Protein AF-0000000084406701 (afdb_homodimer)

Solvent-accessible surface area (backbone atoms only — not comparable to full-atom values): 16736 Å² total; per-residue (Å²): 112,51,53,59,54,36,54,52,50,39,34,56,74,69,68,47,82,60,43,69,45,85,100,42,64,31,38,33,36,74,44,83,51,98,75,48,42,32,40,38,37,37,42,44,38,59,93,74,23,31,40,34,40,38,39,24,63,59,96,65,81,46,54,80,92,46,44,64,53,49,33,48,31,42,34,53,53,36,55,73,46,76,81,49,38,64,31,38,38,86,86,76,34,50,54,33,34,37,28,60,49,65,49,55,45,90,74,59,40,43,80,61,48,45,58,52,52,50,50,46,55,52,50,52,46,67,46,42,63,36,51,50,32,37,74,72,63,77,33,52,36,68,56,27,52,52,53,54,53,54,55,52,74,72,99,112,51,53,58,54,35,54,52,49,38,34,56,75,68,69,47,83,60,43,70,45,84,99,42,63,32,37,34,36,75,45,83,51,99,73,48,42,31,41,37,38,37,42,45,38,60,94,76,24,31,41,34,38,39,38,24,63,57,95,65,80,47,53,78,90,45,45,65,54,50,33,48,32,42,35,52,53,36,55,73,45,76,83,49,42,62,31,38,37,86,85,75,35,52,53,33,33,36,26,61,52,67,49,54,46,90,74,59,41,45,80,61,49,46,58,52,53,52,50,45,56,53,50,52,48,66,45,41,64,38,50,51,32,37,73,72,63,77,32,51,38,68,57,27,52,52,55,53,53,53,55,54,73,73,99

Radius of gyration: 19.22 Å; Cα contacts (8 Å, |Δi|>4): 569; chains: 2; bounding box: 48×51×51 Å

Secondary structure (DSSP, 8-state):
--HHHHHHHHHHHHT---EEPTTSSEEEEEEEETTEEEEEEEEEEGGGTEEEEEEEETT----GGGHHHHHHHHHHHHHT-SS-EEEE-TTT--EEEEEEEE--TTT--HHHHHHHHHHHHHHHHHHHHHHHHHHTTSS-HHHHHHHHHHHHHH-/--HHHHHHHHHHHHT---EEPTTSSEEEEEEEETTEEEEEEEEEEGGGTEEEEEEEETT----GGGHHHHHHHHHHHHHT-SS-EEEE-TTT--EEEEEEEE--TTT--HHHHHHHHHHHHHHHHHHHHHHHHHHTTSS-HHHHHHHHHHHHHH-

pLDDT: mean 95.29, std 9.77, range [32.06, 98.81]

Foldseek 3Di:
DFQLVQVVVLCVVVVFDWDQDPPASKIWGWDDDPQAIWIWIWHDDRVQQKIKIKIFGPPDFADLVLLVQLVLLQVVLQVPDDFWGWDADSVGGTIITMGMDHDHPVPDHSVVCVCNVVVRVVSCSLLVVLSVCSRVVNDGSVRSVVVSVVVVVVD/DFQLVQVVVLCVVVVFDWDQDPPASKIWGWDDDPQAIWIWIWHDDRVQQKIKIKIFGPPDFADLVLLVQLVLLQVVLQVPDDFWGWDADSVGGTIITMGMDHDHPVPDHSVVCVCNHVVRVVSCSLLVVLSVCSRVVNDGSVRSSVVSVVVVVVD

Sequence (310 aa):
MNHLEVAEKLFVELEWEAKTLPDYPVLTCALQVPNGVLDIFCHVHGERERILFYLRPQNLEIAMGKRLAVAEFLTRANYGLALGNFELDMEDGEVNFKTILQAPATVLSTALLRPYLLVGVETINHYLPGLNRVLSGQETPAAAIKALEIVTAVHMNHLEVAEKLFVELEWEAKTLPDYPVLTCALQVPNGVLDIFCHVHGERERILFYLRPQNLEIAMGKRLAVAEFLTRANYGLALGNFELDMEDGEVNFKTILQAPATVLSTALLRPYLLVGVETINHYLPGLNRVLSGQETPAAAIKALEIVTAVH

Organism: Acidithiobacillus ferrooxidans (NCBI:txid920)

Nearest PDB structures (foldseek):
  8yqu-assembly1_C  TM=2.999E-01  e=1.183E-01  African swine fever virus
  8q3k-assembly1_C  TM=3.041E-01  e=1.068E+00  African swine fever virus BA71V
  6sgb-assembly1_FQ  TM=2.796E-01  e=7.475E-01  Trypanosoma brucei brucei
  6sgb-assembly1_FU  TM=2.520E-01  e=4.645E-01  Trypanosoma brucei brucei
  4ynz-assembly1_A  TM=2.684E-01  e=1.068E+00  Mus musculus

Structure (mmCIF, N/CA/C/O backbone):
data_AF-0000000084406701-model_v1
#
loop_
_entity.id
_entity.type
_entity.pdbx_description
1 polymer 'YbjN domain-containing protein'
#
loop_
_atom_site.group_PDB
_atom_site.id
_atom_site.type_symbol
_atom_site.label_atom_id
_atom_site.label_alt_id
_atom_site.label_comp_id
_atom_site.label_asym_id
_atom_site.label_entity_id
_atom_site.label_seq_id
_atom_site.pdbx_PDB_ins_code
_atom_site.Cartn_x
_atom_site.Cartn_y
_atom_site.Cartn_z
_atom_site.occupancy
_atom_site.B_iso_or_equiv
_atom_site.auth_seq_id
_atom_site.auth_comp_id
_atom_site.auth_asym_id
_atom_site.auth_atom_id
_atom_site.pdbx_PDB_model_num
ATOM 1 N N . MET A 1 1 ? -22.875 -13.531 4.59 1 92.81 1 MET A N 1
ATOM 2 C CA . MET A 1 1 ? -21.594 -14.203 4.477 1 92.81 1 MET A CA 1
ATOM 3 C C . MET A 1 1 ? -20.531 -13.492 5.316 1 92.81 1 MET A C 1
ATOM 5 O O . MET A 1 1 ? -20.547 -12.273 5.445 1 92.81 1 MET A O 1
ATOM 9 N N . ASN A 1 2 ? -19.688 -14.32 5.934 1 96.75 2 ASN A N 1
ATOM 10 C CA . ASN A 1 2 ? -18.547 -13.711 6.625 1 96.75 2 ASN A CA 1
ATOM 11 C C . ASN A 1 2 ? -17.375 -13.484 5.684 1 96.75 2 ASN A C 1
ATOM 13 O O . ASN A 1 2 ? -17.469 -13.758 4.488 1 96.75 2 ASN A O 1
ATOM 17 N N . HIS A 1 3 ? -16.375 -12.93 6.184 1 98.12 3 HIS A N 1
ATOM 18 C CA . HIS A 1 3 ? -15.234 -12.547 5.355 1 98.12 3 HIS A CA 1
ATOM 19 C C . HIS A 1 3 ? -14.633 -13.75 4.641 1 98.12 3 HIS A C 1
ATOM 21 O O . HIS A 1 3 ? -14.328 -13.688 3.447 1 98.12 3 HIS A O 1
ATOM 27 N N . LEU A 1 4 ? -14.461 -14.836 5.371 1 97.19 4 LEU A N 1
ATOM 28 C CA . LEU A 1 4 ? -13.859 -16.031 4.797 1 97.19 4 LEU A CA 1
ATOM 29 C C . LEU A 1 4 ? -14.727 -16.594 3.672 1 97.19 4 LEU A C 1
ATOM 31 O O . LEU A 1 4 ? -14.219 -16.969 2.617 1 97.19 4 LEU A O 1
ATOM 35 N N . GLU A 1 5 ? -15.953 -16.625 3.898 1 96.94 5 GLU A N 1
ATOM 36 C CA . GLU A 1 5 ? -16.891 -17.125 2.904 1 96.94 5 GLU A CA 1
ATOM 37 C C . GLU A 1 5 ? -16.844 -16.297 1.624 1 96.94 5 GLU A C 1
ATOM 39 O O . GLU A 1 5 ? -16.922 -16.844 0.521 1 96.94 5 GLU A O 1
ATOM 44 N N . VAL A 1 6 ? -16.766 -14.984 1.778 1 98.31 6 VAL A N 1
ATOM 45 C CA . VAL A 1 6 ? -16.688 -14.109 0.613 1 98.31 6 VAL A CA 1
ATOM 46 C C . VAL A 1 6 ? -15.398 -14.383 -0.16 1 98.31 6 VAL A C 1
ATOM 48 O O . VAL A 1 6 ? -15.414 -14.453 -1.391 1 98.31 6 VAL A O 1
ATOM 51 N N . ALA A 1 7 ? -14.289 -14.508 0.525 1 98.38 7 ALA A N 1
ATOM 52 C CA . ALA A 1 7 ? -13.016 -14.812 -0.113 1 98.38 7 ALA A CA 1
ATOM 53 C C . ALA A 1 7 ? -13.078 -16.141 -0.866 1 98.38 7 ALA A C 1
ATOM 55 O O . ALA A 1 7 ? -12.648 -16.234 -2.018 1 98.38 7 ALA A O 1
ATOM 56 N N . GLU A 1 8 ? -13.625 -17.156 -0.212 1 97.56 8 GLU A N 1
ATOM 57 C CA . GLU A 1 8 ? -13.766 -18.453 -0.846 1 97.56 8 GLU A CA 1
ATOM 58 C C . GLU A 1 8 ? -14.602 -18.375 -2.115 1 97.56 8 GLU A C 1
ATOM 60 O O . GLU A 1 8 ? -14.242 -18.938 -3.146 1 97.56 8 GLU A O 1
ATOM 65 N N . LYS A 1 9 ? -15.711 -17.719 -1.957 1 98.31 9 LYS A N 1
ATOM 66 C CA . LYS A 1 9 ? -16.609 -17.547 -3.096 1 98.31 9 LYS A CA 1
ATOM 67 C C . LYS A 1 9 ? -15.906 -16.859 -4.258 1 98.31 9 LYS A C 1
ATOM 69 O O . LYS A 1 9 ? -16.125 -17.203 -5.418 1 98.31 9 LYS A O 1
ATOM 74 N N . LEU A 1 10 ? -15.062 -15.844 -3.973 1 98.69 10 LEU A N 1
ATOM 75 C CA . LEU A 1 10 ? -14.32 -15.141 -5.016 1 98.69 10 LEU A CA 1
ATOM 76 C C . LEU A 1 10 ? -13.438 -16.109 -5.797 1 98.69 10 LEU A C 1
ATOM 78 O O . LEU A 1 10 ? -13.43 -16.094 -7.031 1 98.69 10 LEU A O 1
ATOM 82 N N . PHE A 1 11 ? -12.734 -16.969 -5.117 1 98.69 11 PHE A N 1
ATOM 83 C CA . PHE A 1 11 ? -11.836 -17.906 -5.789 1 98.69 11 PHE A CA 1
ATOM 84 C C . PHE A 1 11 ? -12.633 -18.906 -6.633 1 98.69 11 PHE A C 1
ATOM 86 O O . PHE A 1 11 ? -12.195 -19.281 -7.719 1 98.69 11 PHE A O 1
ATOM 93 N N . VAL A 1 12 ? -13.75 -19.297 -6.129 1 98.19 12 VAL A N 1
ATOM 94 C CA . VAL A 1 12 ? -14.617 -20.188 -6.887 1 98.19 12 VAL A CA 1
ATOM 95 C C . VAL A 1 12 ? -15.086 -19.5 -8.156 1 98.19 12 VAL A C 1
ATOM 97 O O . VAL A 1 12 ? -15.039 -20.078 -9.25 1 98.19 12 VAL A O 1
ATOM 100 N N . GLU A 1 13 ? -15.539 -18.234 -8.008 1 98.5 13 GLU A N 1
ATOM 101 C CA . GLU A 1 13 ? -16.016 -17.469 -9.156 1 98.5 13 GLU A CA 1
ATOM 102 C C . GLU A 1 13 ? -14.914 -17.297 -10.203 1 98.5 13 GLU A C 1
ATOM 104 O O . GLU A 1 13 ? -15.188 -17.266 -11.398 1 98.5 13 GLU A O 1
ATOM 109 N N . LEU A 1 14 ? -13.68 -17.141 -9.766 1 98.38 14 LEU A N 1
ATOM 110 C CA . LEU A 1 14 ? -12.539 -16.938 -10.656 1 98.38 14 LEU A CA 1
ATOM 111 C C . LEU A 1 14 ? -12.062 -18.281 -11.227 1 98.38 14 LEU A C 1
ATOM 113 O O . LEU A 1 14 ? -11.219 -18.312 -12.125 1 98.38 14 LEU A O 1
ATOM 117 N N . GLU A 1 15 ? -12.602 -19.344 -10.695 1 98.19 15 GLU A N 1
ATOM 118 C CA . GLU A 1 15 ? -12.219 -20.703 -11.07 1 98.19 15 GLU A CA 1
ATOM 119 C C . GLU A 1 15 ? -10.734 -20.938 -10.789 1 98.19 15 GLU A C 1
ATOM 121 O O . GLU A 1 15 ? -10.039 -21.562 -11.602 1 98.19 15 GLU A O 1
ATOM 126 N N . TRP A 1 16 ? -10.234 -20.297 -9.812 1 98.25 16 TRP A N 1
ATOM 127 C CA . TRP A 1 16 ? -8.891 -20.547 -9.297 1 98.25 16 TRP A CA 1
ATOM 128 C C . TRP A 1 16 ? -8.922 -21.609 -8.203 1 98.25 16 TRP A C 1
ATOM 130 O O . TRP A 1 16 ? -9.672 -21.5 -7.23 1 98.25 16 TRP A O 1
ATOM 140 N N . GLU A 1 17 ? -8.242 -22.719 -8.289 1 96.25 17 GLU A N 1
ATOM 141 C CA . GLU A 1 17 ? -8.25 -23.828 -7.355 1 96.25 17 GLU A CA 1
ATOM 142 C C . GLU A 1 17 ? -7.516 -23.484 -6.066 1 96.25 17 GLU A C 1
ATOM 144 O O . GLU A 1 17 ? -6.375 -23.922 -5.863 1 96.25 17 GLU A O 1
ATOM 149 N N . ALA A 1 18 ? -8.227 -22.828 -5.215 1 96.88 18 ALA A N 1
ATOM 150 C CA . ALA A 1 18 ? -7.625 -22.422 -3.951 1 96.88 18 ALA A CA 1
ATOM 151 C C . ALA A 1 18 ? -7.832 -2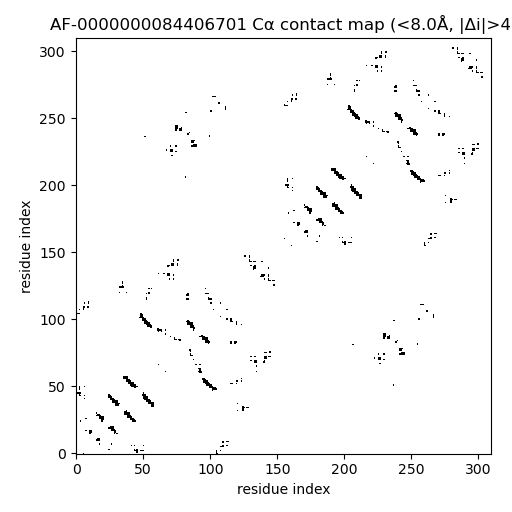3.484 -2.873 1 96.88 18 ALA A C 1
ATOM 153 O O . ALA A 1 18 ? -8.875 -24.141 -2.838 1 96.88 18 ALA A O 1
ATOM 154 N N . LYS A 1 19 ? -6.863 -23.625 -2.047 1 95.62 19 LYS A N 1
ATOM 155 C CA . LYS A 1 19 ? -6.938 -24.484 -0.866 1 95.62 19 LYS A CA 1
ATOM 156 C C . LYS A 1 19 ? -6.926 -23.656 0.415 1 95.62 19 LYS A C 1
ATOM 158 O O . LYS A 1 19 ? -6.215 -22.656 0.504 1 95.62 19 LYS A O 1
ATOM 163 N N . THR A 1 20 ? -7.742 -24.031 1.291 1 91.62 20 THR A N 1
ATOM 164 C CA . THR A 1 20 ? -7.703 -23.422 2.611 1 91.62 20 THR A CA 1
ATOM 165 C C . THR A 1 20 ? -6.695 -24.125 3.512 1 91.62 20 THR A C 1
ATOM 167 O O . THR A 1 20 ? -6.695 -25.359 3.602 1 91.62 20 THR A O 1
ATOM 170 N N . LEU A 1 21 ? -5.789 -23.344 4.055 1 90.06 21 LEU A N 1
ATOM 171 C CA . LEU A 1 21 ? -4.824 -23.938 4.969 1 90.06 21 LEU A CA 1
ATOM 172 C C . LEU A 1 21 ? -5.504 -24.391 6.258 1 90.06 21 LEU A C 1
ATOM 174 O O . LEU A 1 21 ? -6.387 -23.688 6.773 1 90.06 21 LEU A O 1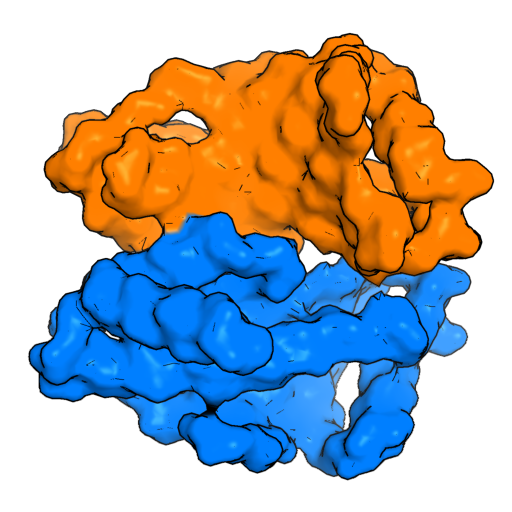
ATOM 178 N N . PRO A 1 22 ? -5.039 -25.578 6.727 1 87 22 PRO A N 1
ATOM 179 C CA . PRO A 1 22 ? -5.656 -26.094 7.953 1 87 22 PRO A CA 1
ATOM 180 C C . PRO A 1 22 ? -5.445 -25.156 9.148 1 87 22 PRO A C 1
ATOM 182 O O . PRO A 1 22 ? -4.355 -24.609 9.328 1 87 22 PRO A O 1
ATOM 185 N N . ASP A 1 23 ? -6.41 -24.844 9.953 1 88.25 23 ASP A N 1
ATOM 186 C CA . ASP A 1 23 ? -6.402 -24.156 11.242 1 88.25 23 ASP A CA 1
ATOM 187 C C . ASP A 1 23 ? -6.117 -22.672 11.07 1 88.25 23 ASP A C 1
ATOM 189 O O . ASP A 1 23 ? -5.922 -21.953 12.047 1 88.25 23 ASP A O 1
ATOM 193 N N . TYR A 1 24 ? -5.93 -22.312 9.805 1 86.94 24 TYR A N 1
ATOM 194 C CA . TYR A 1 24 ? -5.695 -20.891 9.57 1 86.94 24 TYR A CA 1
ATOM 195 C C . TYR A 1 24 ? -6.668 -20.328 8.531 1 86.94 24 TYR A C 1
ATOM 197 O O . TYR A 1 24 ? -6.988 -21.016 7.551 1 86.94 24 TYR A O 1
ATOM 205 N N . PRO A 1 25 ? -7.219 -19.156 8.781 1 92.44 25 PRO A N 1
ATOM 206 C CA . PRO A 1 25 ? -8.102 -18.531 7.785 1 92.44 25 PRO A CA 1
ATOM 207 C C . PRO A 1 25 ? -7.332 -17.938 6.605 1 92.44 25 PRO A C 1
ATOM 209 O O . PRO A 1 25 ? -7.375 -16.719 6.391 1 92.44 25 PRO A O 1
ATOM 212 N N . VAL A 1 26 ? -6.629 -18.812 5.902 1 97.12 26 VAL A N 1
ATOM 213 C CA . VAL A 1 26 ? -5.801 -18.453 4.754 1 97.12 26 VAL A CA 1
ATOM 214 C C . VAL A 1 26 ? -6.145 -19.359 3.57 1 97.12 26 VAL A C 1
ATOM 216 O O . VAL A 1 26 ? -6.203 -20.578 3.711 1 97.12 26 VAL A O 1
ATOM 219 N N . L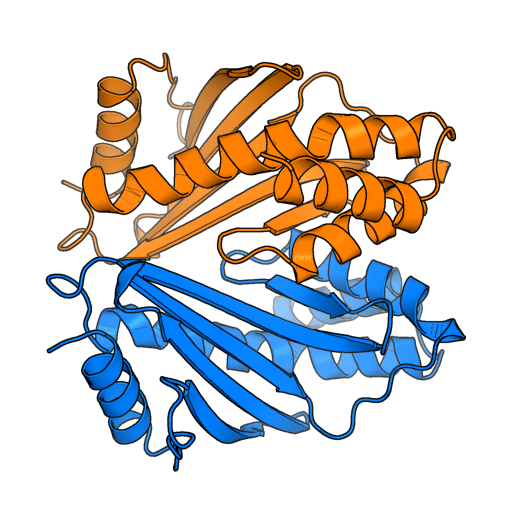EU A 1 27 ? -6.488 -18.766 2.463 1 98.19 27 LEU A N 1
ATOM 220 C CA . LEU A 1 27 ? -6.629 -19.453 1.188 1 98.19 27 LEU A CA 1
ATOM 221 C C . LEU A 1 27 ? -5.375 -19.297 0.336 1 98.19 27 LEU A C 1
ATOM 223 O O . LEU A 1 27 ? -4.754 -18.234 0.339 1 98.19 27 LEU A O 1
ATOM 227 N N . THR A 1 28 ? -4.977 -20.297 -0.365 1 98 28 THR A N 1
ATOM 228 C CA . THR A 1 28 ? -3.793 -20.188 -1.209 1 98 28 THR A CA 1
ATOM 229 C C . THR A 1 28 ? -4.008 -20.891 -2.543 1 98 28 THR A C 1
ATOM 231 O O . THR A 1 28 ? -4.758 -21.875 -2.619 1 98 28 THR A O 1
ATOM 234 N N . CYS A 1 29 ? -3.438 -20.406 -3.557 1 98.12 29 CYS A N 1
ATOM 235 C CA . CYS A 1 29 ? -3.367 -21.062 -4.859 1 98.12 29 CYS A CA 1
ATOM 236 C C . CYS A 1 29 ? -2.182 -20.547 -5.664 1 98.12 29 CYS A C 1
ATOM 238 O O . CYS A 1 29 ? -1.524 -19.578 -5.266 1 98.12 29 CYS A O 1
ATOM 240 N N . ALA A 1 30 ? -1.87 -21.266 -6.688 1 98.44 30 ALA A N 1
ATOM 241 C CA . ALA A 1 30 ? -0.889 -20.828 -7.672 1 98.44 30 ALA A CA 1
ATOM 242 C C . ALA A 1 30 ? -1.572 -20.359 -8.961 1 98.44 30 ALA A C 1
ATOM 244 O O . ALA A 1 30 ? -2.592 -20.938 -9.359 1 98.44 30 ALA A O 1
ATOM 245 N N . LEU A 1 31 ? -1.057 -19.344 -9.57 1 98.69 31 LEU A N 1
ATOM 246 C CA . LEU A 1 31 ? -1.643 -18.781 -10.781 1 98.69 31 LEU A CA 1
ATOM 247 C C . LEU A 1 31 ? -0.571 -18.531 -11.836 1 98.69 31 LEU A C 1
ATOM 249 O O . LEU A 1 31 ? 0.414 -17.844 -11.578 1 98.69 31 LEU A O 1
ATOM 253 N N . GLN A 1 32 ? -0.727 -19.125 -12.969 1 98.62 32 GLN A N 1
ATOM 254 C CA . GLN A 1 32 ? 0.123 -18.812 -14.117 1 98.62 32 GLN A CA 1
ATOM 255 C C . GLN A 1 32 ? -0.225 -17.453 -14.711 1 98.62 32 GLN A C 1
ATOM 257 O O . GLN A 1 32 ? -1.395 -17.172 -14.977 1 98.62 32 GLN A O 1
ATOM 262 N N . VAL A 1 33 ? 0.748 -16.625 -14.844 1 98.31 33 VAL A N 1
ATOM 263 C CA . VAL A 1 33 ? 0.607 -15.352 -15.531 1 98.31 33 VAL A CA 1
ATOM 264 C C . VAL A 1 33 ? 1.628 -15.258 -16.672 1 98.31 33 VAL A C 1
ATOM 266 O O . VAL A 1 33 ? 2.525 -16.094 -16.766 1 98.31 33 VAL A O 1
ATOM 269 N N . PRO A 1 34 ? 1.531 -14.281 -17.547 1 98.31 34 PRO A N 1
ATOM 270 C CA . PRO A 1 34 ? 2.4 -14.203 -18.719 1 98.31 34 PRO A CA 1
ATOM 271 C C . PRO A 1 34 ? 3.885 -14.18 -18.359 1 98.31 34 PRO A C 1
ATOM 273 O O . PRO A 1 34 ? 4.699 -14.805 -19.047 1 98.31 34 PRO A O 1
ATOM 276 N N . ASN A 1 35 ? 4.238 -13.602 -17.266 1 98 35 ASN A N 1
ATOM 277 C CA . ASN A 1 35 ? 5.656 -13.406 -16.969 1 98 35 ASN A CA 1
ATOM 278 C C . ASN A 1 35 ? 6.125 -14.305 -15.836 1 98 35 ASN A C 1
ATOM 280 O O . ASN A 1 35 ? 7.191 -14.078 -15.258 1 98 35 ASN A O 1
ATOM 284 N N . GLY A 1 36 ? 5.266 -15.375 -15.516 1 97.75 36 GLY A N 1
ATOM 285 C CA . GLY A 1 36 ? 5.688 -16.312 -14.484 1 97.75 36 GLY A CA 1
ATOM 286 C C . GLY A 1 36 ? 4.527 -17 -13.789 1 97.75 36 GLY A C 1
ATOM 287 O O . GLY A 1 36 ? 3.451 -17.156 -14.367 1 97.75 36 GLY A O 1
ATOM 288 N N . VAL A 1 37 ? 4.84 -17.484 -12.578 1 98.69 37 VAL A N 1
ATOM 289 C CA . VAL A 1 37 ? 3.834 -18.109 -11.711 1 98.69 37 VAL A CA 1
ATOM 290 C C . VAL A 1 37 ? 3.779 -17.375 -10.375 1 98.69 37 VAL A C 1
ATOM 292 O O . VAL A 1 37 ? 4.816 -17.031 -9.805 1 98.69 37 VAL A O 1
ATOM 295 N N . LEU A 1 38 ? 2.592 -17.109 -9.938 1 98.75 38 LEU A N 1
ATOM 296 C CA . LEU A 1 38 ? 2.385 -16.422 -8.664 1 98.75 38 LEU A CA 1
ATOM 297 C C . LEU A 1 38 ? 1.792 -17.375 -7.629 1 98.75 38 LEU A C 1
ATOM 299 O O . LEU A 1 38 ? 0.845 -18.109 -7.918 1 98.75 38 LEU A O 1
ATOM 303 N N . ASP A 1 39 ? 2.389 -17.375 -6.449 1 98.62 39 ASP A N 1
ATOM 304 C CA . ASP A 1 39 ? 1.682 -17.891 -5.277 1 98.62 39 ASP A CA 1
ATOM 305 C C . ASP A 1 39 ? 0.794 -16.812 -4.66 1 98.62 39 ASP A C 1
ATOM 307 O O . ASP A 1 39 ? 1.271 -15.719 -4.32 1 98.62 39 ASP A O 1
ATOM 311 N N . ILE A 1 40 ? -0.435 -17.109 -4.543 1 98.75 40 ILE A N 1
ATOM 312 C CA . ILE A 1 40 ? -1.389 -16.172 -3.957 1 98.75 40 ILE A CA 1
ATOM 313 C C . ILE A 1 40 ? -1.784 -16.656 -2.561 1 98.75 40 ILE A C 1
ATOM 315 O O . ILE A 1 40 ? -2.105 -17.828 -2.365 1 98.75 40 ILE A O 1
ATOM 319 N N . PHE A 1 41 ? -1.659 -15.773 -1.602 1 98.5 41 PHE A N 1
ATOM 320 C CA . PHE A 1 41 ? -2.135 -16 -0.242 1 98.5 41 PHE A CA 1
ATOM 321 C C . PHE A 1 41 ? -3.213 -15 0.135 1 98.5 41 PHE A C 1
ATOM 323 O O . PHE A 1 41 ? -2.988 -13.789 0.071 1 98.5 41 PHE A O 1
ATOM 330 N N . CYS A 1 42 ? -4.316 -15.477 0.435 1 98.75 42 CYS A N 1
ATOM 331 C CA . CYS A 1 42 ? -5.41 -14.656 0.943 1 98.75 42 CYS A CA 1
ATOM 332 C C . CYS A 1 42 ? -5.57 -14.828 2.447 1 98.75 42 CYS A C 1
ATOM 334 O O . CYS A 1 42 ? -6.047 -15.875 2.906 1 98.75 42 CYS A O 1
ATOM 336 N N . HIS A 1 43 ? -5.176 -13.844 3.207 1 98.12 43 HIS A N 1
ATOM 337 C CA . HIS A 1 43 ? -5.316 -13.836 4.66 1 98.12 43 HIS A CA 1
ATOM 338 C C . HIS A 1 43 ? -6.609 -13.148 5.082 1 98.12 43 HIS A C 1
ATOM 340 O O . HIS A 1 43 ? -6.824 -11.977 4.766 1 98.12 43 HIS A O 1
ATOM 346 N N . VAL A 1 44 ? -7.438 -13.914 5.77 1 98 44 VAL A N 1
ATOM 347 C CA . VAL A 1 44 ? -8.719 -13.383 6.211 1 98 44 VAL A CA 1
ATOM 348 C C . VAL A 1 44 ? -8.68 -13.117 7.715 1 98 44 VAL A C 1
ATOM 350 O O . VAL A 1 44 ? -8.531 -14.039 8.516 1 98 44 VAL A O 1
ATOM 353 N N . HIS A 1 45 ? -8.703 -11.844 8.031 1 96.81 45 HIS A N 1
ATOM 354 C CA . HIS A 1 45 ? -8.812 -11.422 9.422 1 96.81 45 HIS A CA 1
ATOM 355 C C . HIS A 1 45 ? -10.211 -10.906 9.734 1 96.81 45 HIS A C 1
ATOM 357 O O . HIS A 1 45 ? -10.414 -9.703 9.883 1 96.81 45 HIS A O 1
ATOM 363 N N . GLY A 1 46 ? -11.125 -11.875 9.914 1 95.69 46 GLY A N 1
ATOM 364 C CA . GLY A 1 46 ? -12.523 -11.539 10.109 1 95.69 46 GLY A CA 1
ATOM 365 C C . GLY A 1 46 ? -12.766 -10.641 11.305 1 95.69 46 GLY A C 1
ATOM 366 O O . GLY A 1 46 ? -13.586 -9.719 11.242 1 95.69 46 GLY A O 1
ATOM 367 N N . GLU A 1 47 ? -12.008 -10.836 12.414 1 95.19 47 GLU A N 1
ATOM 368 C CA . GLU A 1 47 ? -12.188 -10.07 13.641 1 95.19 47 GLU A CA 1
ATOM 369 C C . GLU A 1 47 ? -11.781 -8.609 13.445 1 95.19 47 GLU A C 1
ATOM 371 O O . GLU A 1 47 ? -12.297 -7.723 14.125 1 95.19 47 GLU A O 1
ATOM 376 N N . ARG A 1 48 ? -10.93 -8.375 12.508 1 95.25 48 ARG A N 1
ATOM 377 C CA . ARG A 1 48 ? -10.461 -7.023 12.211 1 95.25 48 ARG A CA 1
ATOM 378 C C . ARG A 1 48 ? -11.125 -6.484 10.945 1 95.25 48 ARG A C 1
ATOM 380 O O . ARG A 1 48 ? -10.773 -5.402 10.469 1 95.25 48 ARG A O 1
ATOM 387 N N . GLU A 1 49 ? -11.969 -7.293 10.359 1 97.31 49 GLU A N 1
ATOM 388 C CA . GLU A 1 49 ? -12.734 -6.965 9.164 1 97.31 49 GLU A CA 1
ATOM 389 C C . GLU A 1 49 ? -11.82 -6.648 7.988 1 97.31 49 GLU A C 1
ATOM 391 O O . GLU A 1 49 ? -12.031 -5.66 7.281 1 97.31 49 GLU A O 1
ATOM 396 N N . ARG A 1 50 ? -10.781 -7.441 7.781 1 96.94 50 ARG A N 1
ATOM 397 C CA . ARG A 1 50 ? -9.875 -7.148 6.672 1 96.94 50 ARG A CA 1
ATOM 398 C C . ARG A 1 50 ? -9.477 -8.43 5.941 1 96.94 50 ARG A C 1
ATOM 400 O O . ARG A 1 50 ? -9.375 -9.492 6.555 1 96.94 50 ARG A O 1
ATOM 407 N N . ILE A 1 51 ? -9.367 -8.367 4.723 1 98.44 51 ILE A N 1
ATOM 408 C CA . ILE A 1 51 ? -8.844 -9.383 3.82 1 98.44 51 ILE A CA 1
ATOM 409 C C . ILE A 1 51 ? -7.59 -8.867 3.119 1 98.44 51 ILE A C 1
ATOM 411 O O . ILE A 1 51 ? -7.605 -7.777 2.539 1 98.44 51 ILE A O 1
ATOM 415 N N . LEU A 1 52 ? -6.496 -9.617 3.264 1 98.56 52 LEU A N 1
ATOM 416 C CA . LEU A 1 52 ? -5.234 -9.281 2.617 1 98.56 52 LEU A CA 1
ATOM 417 C C . LEU A 1 52 ? -4.887 -10.297 1.537 1 98.56 52 LEU A C 1
ATOM 419 O O . LEU A 1 52 ? -5.051 -11.508 1.736 1 98.56 52 LEU A O 1
ATOM 423 N N . PHE A 1 53 ? -4.465 -9.836 0.376 1 98.75 53 PHE A N 1
ATOM 424 C CA . PHE A 1 53 ? -3.846 -10.672 -0.646 1 98.75 53 PHE A CA 1
ATOM 425 C C . PHE A 1 53 ? -2.344 -10.43 -0.708 1 98.75 53 PHE A C 1
ATOM 427 O O . PHE A 1 53 ? -1.898 -9.281 -0.789 1 98.75 53 PHE A O 1
ATOM 434 N N . TYR A 1 54 ? -1.613 -11.43 -0.576 1 98.5 54 TYR A N 1
ATOM 435 C CA . TYR A 1 54 ? -0.186 -11.438 -0.875 1 98.5 54 TYR A CA 1
ATOM 436 C C . TYR A 1 54 ? 0.107 -12.258 -2.125 1 98.5 54 TYR A C 1
ATOM 438 O O . TYR A 1 54 ? -0.274 -13.43 -2.211 1 98.5 54 TYR A O 1
ATOM 446 N N . LEU A 1 55 ? 0.688 -11.664 -3.066 1 98.75 55 LEU A N 1
ATOM 447 C CA . LEU A 1 55 ? 1.094 -12.328 -4.301 1 98.75 55 LEU A CA 1
ATOM 448 C C . LEU A 1 55 ? 2.613 -12.383 -4.414 1 98.75 55 LEU A C 1
ATOM 450 O O . LEU A 1 55 ? 3.283 -11.352 -4.359 1 98.75 55 LEU A O 1
ATOM 454 N N . ARG A 1 56 ? 3.078 -13.531 -4.559 1 98.56 56 ARG A N 1
ATOM 455 C CA . ARG A 1 56 ? 4.516 -13.789 -4.535 1 98.56 56 ARG A CA 1
ATOM 456 C C . ARG A 1 56 ? 4.961 -14.531 -5.789 1 98.56 56 ARG A C 1
ATOM 458 O O . ARG A 1 56 ? 4.465 -15.625 -6.074 1 98.56 56 ARG A O 1
ATOM 465 N N . PRO A 1 57 ? 5.926 -13.938 -6.527 1 98.44 57 PRO A N 1
ATOM 466 C CA . PRO A 1 57 ? 6.43 -14.711 -7.664 1 98.44 57 PRO A CA 1
ATOM 467 C C . PRO A 1 57 ? 7.184 -15.969 -7.238 1 98.44 57 PRO A C 1
ATOM 469 O O . PRO A 1 57 ? 7.961 -15.93 -6.277 1 98.44 57 PRO A O 1
ATOM 472 N N . GLN A 1 58 ? 6.875 -17.016 -7.875 1 97.88 58 GLN A N 1
ATOM 473 C CA . GLN A 1 58 ? 7.645 -18.234 -7.656 1 97.88 58 GLN A CA 1
ATOM 474 C C . GLN A 1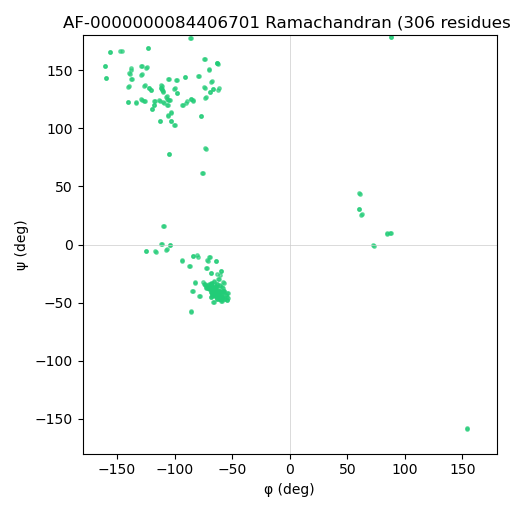 58 ? 9.047 -18.109 -8.242 1 97.88 58 GLN A C 1
ATOM 476 O O . GLN A 1 58 ? 9.281 -17.312 -9.156 1 97.88 58 GLN A O 1
ATOM 481 N N . ASN A 1 59 ? 10.016 -18.797 -7.66 1 95.38 59 ASN A N 1
ATOM 482 C CA . ASN A 1 59 ? 11.367 -18.984 -8.172 1 95.38 59 ASN A CA 1
ATOM 483 C C . ASN A 1 59 ? 12.102 -17.641 -8.289 1 95.38 59 ASN A C 1
ATOM 485 O O . ASN A 1 59 ? 12.844 -17.422 -9.242 1 95.38 59 ASN A O 1
ATOM 489 N N . LEU A 1 60 ? 11.695 -16.688 -7.477 1 96.12 60 LEU A N 1
ATOM 490 C CA . LEU A 1 60 ? 12.406 -15.422 -7.387 1 96.12 60 LEU A CA 1
ATOM 491 C C . LEU A 1 60 ? 13.312 -15.391 -6.156 1 96.12 60 LEU A C 1
ATOM 493 O O . LEU A 1 60 ? 12.82 -15.32 -5.027 1 96.12 60 LEU A O 1
ATOM 497 N N . GLU A 1 61 ? 14.531 -15.57 -6.367 1 92.81 61 GLU A N 1
ATOM 498 C CA . GLU A 1 61 ? 15.523 -15.523 -5.297 1 92.81 61 GLU A CA 1
ATOM 499 C C . GLU A 1 61 ? 16.312 -14.219 -5.34 1 92.81 61 GLU A C 1
ATOM 501 O O . GLU A 1 61 ? 16.906 -13.883 -6.363 1 92.81 61 GLU A O 1
ATOM 506 N N . ILE A 1 62 ? 16.312 -13.531 -4.27 1 97.56 62 ILE A N 1
ATOM 507 C CA . ILE A 1 62 ? 17.062 -12.273 -4.184 1 97.56 62 ILE A CA 1
ATOM 508 C C . ILE A 1 62 ? 18.219 -12.422 -3.199 1 97.56 62 ILE A C 1
ATOM 510 O O . ILE A 1 62 ? 18 -12.477 -1.985 1 97.56 62 ILE A O 1
ATOM 514 N N . ALA A 1 63 ? 19.406 -12.508 -3.715 1 96.5 63 ALA A N 1
ATOM 515 C CA . ALA A 1 63 ? 20.609 -12.602 -2.889 1 96.5 63 ALA A CA 1
ATOM 516 C C . ALA A 1 63 ? 20.781 -11.344 -2.037 1 96.5 63 ALA A C 1
ATOM 518 O O . ALA A 1 63 ? 20.297 -10.273 -2.398 1 96.5 63 ALA A O 1
ATOM 519 N N . MET A 1 64 ? 21.469 -11.469 -0.969 1 96.75 64 MET A N 1
ATOM 520 C CA . MET A 1 64 ? 21.672 -10.367 -0.027 1 96.75 64 MET A CA 1
ATOM 521 C C . MET A 1 64 ? 22.25 -9.148 -0.73 1 96.75 64 MET A C 1
ATOM 523 O O . MET A 1 64 ? 21.812 -8.023 -0.493 1 96.75 64 MET A O 1
ATOM 527 N N . GLY A 1 65 ? 23.188 -9.383 -1.603 1 97 65 GLY A N 1
ATOM 528 C CA . GLY A 1 65 ? 23.891 -8.297 -2.264 1 97 65 GLY A CA 1
ATOM 529 C C . GLY A 1 65 ? 23.031 -7.527 -3.244 1 97 65 GLY A C 1
ATOM 530 O O . GLY A 1 65 ? 23.391 -6.434 -3.678 1 97 65 GLY A O 1
ATOM 531 N N . LYS A 1 66 ? 21.828 -8.031 -3.568 1 97.69 66 LYS A N 1
ATOM 532 C CA . LYS A 1 66 ? 20.953 -7.398 -4.547 1 97.69 66 LYS A CA 1
ATOM 533 C C . LYS A 1 66 ? 19.766 -6.73 -3.863 1 97.69 66 LYS A C 1
ATOM 535 O O . LYS A 1 66 ? 18.984 -6.027 -4.512 1 97.69 66 LYS A O 1
ATOM 540 N N . ARG A 1 67 ? 19.609 -6.852 -2.596 1 98 67 ARG A N 1
ATOM 541 C CA . ARG A 1 67 ? 18.406 -6.453 -1.891 1 98 67 ARG A CA 1
ATOM 542 C C . ARG A 1 67 ? 18.25 -4.938 -1.885 1 98 67 ARG A C 1
ATOM 544 O O . ARG A 1 67 ? 17.125 -4.422 -1.979 1 98 67 ARG A O 1
ATOM 551 N N . LEU A 1 68 ? 19.344 -4.223 -1.805 1 97.94 68 LEU A N 1
ATOM 552 C CA . LEU A 1 68 ? 19.234 -2.768 -1.83 1 97.94 68 LEU A CA 1
ATOM 553 C C . LEU A 1 68 ? 18.781 -2.279 -3.201 1 97.94 68 LEU A C 1
ATOM 555 O O . LEU A 1 68 ? 17.969 -1.356 -3.299 1 97.94 68 LEU A O 1
ATOM 559 N N . ALA A 1 69 ? 19.312 -2.875 -4.25 1 98.31 69 ALA A N 1
ATOM 560 C CA . ALA A 1 69 ? 18.891 -2.514 -5.602 1 98.31 69 ALA A CA 1
ATOM 561 C C . ALA A 1 69 ? 17.422 -2.83 -5.816 1 98.31 69 ALA A C 1
ATOM 563 O O . ALA A 1 69 ? 16.688 -2.041 -6.422 1 98.31 69 ALA A O 1
ATOM 564 N N . VAL A 1 70 ? 16.969 -3.945 -5.316 1 98.62 70 VAL A N 1
ATOM 565 C CA . VAL A 1 70 ? 15.562 -4.336 -5.434 1 98.62 70 VAL A CA 1
ATOM 566 C C . VAL A 1 70 ? 14.695 -3.395 -4.609 1 98.62 70 VAL A C 1
ATOM 568 O O . VAL A 1 70 ? 13.617 -2.984 -5.051 1 98.62 70 VAL A O 1
ATOM 571 N N . ALA A 1 71 ? 15.219 -3.031 -3.436 1 98.69 71 ALA A N 1
ATOM 572 C CA . ALA A 1 71 ? 14.492 -2.076 -2.602 1 98.69 71 ALA A CA 1
ATOM 573 C C . ALA A 1 71 ? 14.281 -0.756 -3.338 1 98.69 71 ALA A C 1
ATOM 575 O O . ALA A 1 71 ? 13.195 -0.172 -3.281 1 98.69 71 ALA A O 1
ATOM 576 N N . GLU A 1 72 ? 15.305 -0.298 -3.961 1 98.69 72 GLU A N 1
ATOM 577 C CA . GLU A 1 72 ? 15.164 0.928 -4.742 1 98.69 72 GLU A CA 1
ATOM 578 C C . GLU A 1 72 ? 14.141 0.753 -5.863 1 98.69 72 GLU A C 1
ATOM 580 O O . GLU A 1 72 ? 13.281 1.614 -6.066 1 98.69 72 GLU A O 1
ATOM 585 N N . PHE A 1 73 ? 14.227 -0.358 -6.609 1 98.75 73 PHE A N 1
ATOM 586 C CA . PHE A 1 73 ? 13.297 -0.656 -7.695 1 98.75 73 PHE A CA 1
ATOM 587 C C . PHE A 1 73 ? 11.859 -0.622 -7.195 1 98.75 73 PHE A C 1
ATOM 589 O O . PHE A 1 73 ? 11.008 0.048 -7.781 1 98.75 73 PHE A O 1
ATOM 596 N N . LEU A 1 74 ? 11.617 -1.294 -6.059 1 98.62 74 LEU A N 1
ATOM 597 C CA . LEU A 1 74 ? 10.266 -1.401 -5.523 1 98.62 74 LEU A CA 1
ATOM 598 C C . LEU A 1 74 ? 9.789 -0.059 -4.98 1 98.62 74 LEU A C 1
ATOM 600 O O . LEU A 1 74 ? 8.602 0.259 -5.055 1 98.62 74 LEU A O 1
ATOM 604 N N . THR A 1 75 ? 10.711 0.718 -4.418 1 98.69 75 THR A N 1
ATOM 605 C CA . THR A 1 75 ? 10.383 2.062 -3.955 1 98.69 75 THR A CA 1
ATOM 606 C C . THR A 1 75 ? 9.898 2.928 -5.113 1 98.69 75 THR A C 1
ATOM 608 O O . THR A 1 75 ? 8.875 3.605 -5.004 1 98.69 75 THR A O 1
ATOM 611 N N . ARG A 1 76 ? 10.555 2.871 -6.211 1 98.44 76 ARG A N 1
ATOM 612 C CA . ARG A 1 76 ? 10.164 3.617 -7.402 1 98.44 76 ARG A CA 1
ATOM 613 C C . ARG A 1 76 ? 8.828 3.113 -7.953 1 98.44 76 ARG A C 1
ATOM 615 O O . ARG A 1 76 ? 7.973 3.908 -8.352 1 98.44 76 ARG A O 1
ATOM 622 N N . ALA A 1 77 ? 8.648 1.857 -8 1 98 77 ALA A N 1
ATOM 623 C CA . ALA A 1 77 ? 7.398 1.269 -8.469 1 98 77 ALA A CA 1
ATOM 624 C C . ALA A 1 77 ? 6.223 1.72 -7.609 1 98 77 ALA A C 1
ATOM 626 O O . ALA A 1 77 ? 5.188 2.141 -8.133 1 98 77 ALA A O 1
ATOM 627 N N . ASN A 1 78 ? 6.414 1.66 -6.27 1 98.12 78 ASN A N 1
ATOM 628 C CA . ASN A 1 78 ? 5.352 1.97 -5.316 1 98.12 78 ASN A CA 1
ATOM 629 C C . ASN A 1 78 ? 4.898 3.422 -5.438 1 98.12 78 ASN A C 1
ATOM 631 O O . ASN A 1 78 ? 3.727 3.73 -5.215 1 98.12 78 ASN A O 1
ATOM 635 N N . TYR A 1 79 ? 5.723 4.328 -5.738 1 96.56 79 TYR A N 1
ATOM 636 C CA . TYR A 1 79 ? 5.383 5.746 -5.855 1 96.56 79 TYR A CA 1
ATOM 637 C C . TYR A 1 79 ? 4.398 5.98 -6.992 1 96.56 79 TYR A C 1
ATOM 639 O O . TYR A 1 79 ? 3.6 6.918 -6.945 1 96.56 79 TYR A O 1
ATOM 647 N N . GLY A 1 80 ? 4.18 5.074 -7.855 1 89.06 80 GLY A N 1
ATOM 648 C CA . GLY A 1 80 ? 3.283 5.234 -8.992 1 89.06 80 GLY A CA 1
ATOM 649 C C . GLY A 1 80 ? 2.039 4.371 -8.891 1 89.06 80 GLY A C 1
ATOM 650 O O . GLY A 1 80 ? 1.184 4.406 -9.781 1 89.06 80 GLY A O 1
ATOM 651 N N . LEU A 1 81 ? 1.932 3.658 -7.883 1 94.75 81 LEU A N 1
ATOM 652 C CA . LEU A 1 81 ? 0.842 2.695 -7.77 1 94.75 81 LEU A CA 1
ATOM 653 C C . LEU A 1 81 ? -0.283 3.246 -6.898 1 94.75 81 LEU A C 1
ATOM 655 O O . LEU A 1 81 ? -0.027 3.834 -5.844 1 94.75 81 LEU A O 1
ATOM 659 N N . ALA A 1 82 ? -1.472 3.096 -7.352 1 89.12 82 ALA A N 1
ATOM 660 C CA . ALA A 1 82 ? -2.621 3.531 -6.562 1 89.12 82 ALA A CA 1
ATOM 661 C C . ALA A 1 82 ? -3.057 2.447 -5.582 1 89.12 82 ALA A C 1
ATOM 663 O O . ALA A 1 82 ? -2.947 2.621 -4.367 1 89.12 82 ALA A O 1
ATOM 664 N N . LEU A 1 83 ? -3.383 1.267 -6.098 1 96 83 LEU A N 1
ATOM 665 C CA . LEU A 1 83 ? -3.912 0.193 -5.266 1 96 83 LEU A CA 1
ATOM 666 C C . LEU A 1 83 ? -2.857 -0.885 -5.035 1 96 83 LEU A C 1
ATOM 668 O O . LEU A 1 83 ? -2.305 -1.434 -5.988 1 96 83 LEU A O 1
ATOM 672 N N . GLY A 1 84 ? -2.547 -1.072 -3.701 1 97.75 84 GLY A N 1
ATOM 673 C CA . GLY A 1 84 ? -1.565 -2.072 -3.312 1 97.75 84 GLY A CA 1
ATOM 674 C C . GLY A 1 84 ? -0.145 -1.542 -3.305 1 97.75 84 GLY A C 1
ATOM 675 O O . GLY A 1 84 ? 0.083 -0.357 -3.559 1 97.75 84 GLY A O 1
ATOM 676 N N . ASN A 1 85 ? 0.777 -2.432 -2.922 1 98.62 85 ASN A N 1
ATOM 677 C CA . ASN A 1 85 ? 2.188 -2.059 -2.883 1 98.62 85 ASN A CA 1
ATOM 678 C C . ASN A 1 85 ? 3.092 -3.289 -2.887 1 98.62 85 ASN A C 1
ATOM 680 O O . ASN A 1 85 ? 2.701 -4.352 -2.404 1 98.62 85 ASN A O 1
ATOM 684 N N . PHE A 1 86 ? 4.281 -3.061 -3.393 1 98.75 86 PHE A N 1
ATOM 685 C CA . PHE A 1 86 ? 5.332 -4.066 -3.287 1 98.75 86 PHE A CA 1
ATOM 686 C C . PHE A 1 86 ? 5.969 -4.039 -1.902 1 98.75 86 PHE A C 1
ATOM 688 O O . PHE A 1 86 ? 6.113 -2.975 -1.299 1 98.75 86 PHE A O 1
ATOM 695 N N . GLU A 1 87 ? 6.332 -5.176 -1.451 1 98.56 87 GLU A N 1
ATOM 696 C CA . GLU A 1 87 ? 7.066 -5.363 -0.204 1 98.56 87 GLU A CA 1
ATOM 697 C C . GLU A 1 87 ? 8.305 -6.227 -0.421 1 98.56 87 GLU A C 1
ATOM 699 O O . GLU A 1 87 ? 8.336 -7.066 -1.323 1 98.56 87 GLU A O 1
ATOM 704 N N . LEU A 1 88 ? 9.234 -6.023 0.403 1 98.69 88 LEU A N 1
ATOM 705 C CA . LEU A 1 88 ? 10.469 -6.805 0.417 1 98.69 88 LEU A CA 1
ATOM 706 C C . LEU A 1 88 ? 10.914 -7.086 1.847 1 98.69 88 LEU A C 1
ATOM 708 O O . LEU A 1 88 ? 11.039 -6.164 2.656 1 98.69 88 LEU A O 1
ATOM 712 N N . ASP A 1 89 ? 11.055 -8.305 2.182 1 98.06 89 ASP A N 1
ATOM 713 C CA . ASP A 1 89 ? 11.75 -8.672 3.414 1 98.06 89 ASP A CA 1
ATOM 714 C C . ASP A 1 89 ? 13.266 -8.547 3.246 1 98.06 89 ASP A C 1
ATOM 716 O O . ASP A 1 89 ? 13.883 -9.375 2.572 1 98.06 89 ASP A O 1
ATOM 720 N N . MET A 1 90 ? 13.836 -7.617 3.881 1 97.44 90 MET A N 1
ATOM 721 C CA . MET A 1 90 ? 15.266 -7.332 3.725 1 97.44 90 MET A CA 1
ATOM 722 C C . MET A 1 90 ? 16.109 -8.43 4.367 1 97.44 90 MET A C 1
ATOM 724 O O . MET A 1 90 ? 17.312 -8.508 4.129 1 97.44 90 MET A O 1
ATOM 728 N N . GLU A 1 91 ? 15.422 -9.25 5.176 1 95.94 91 GLU A N 1
ATOM 729 C CA . GLU A 1 91 ? 16.156 -10.305 5.863 1 95.94 91 GLU A CA 1
ATOM 730 C C . GLU A 1 91 ? 16.312 -11.539 4.973 1 95.94 91 GLU A C 1
ATOM 732 O O . GLU A 1 91 ? 17.406 -12.094 4.859 1 95.94 91 GLU A O 1
ATOM 737 N N . ASP A 1 92 ? 15.305 -11.906 4.227 1 96.25 92 ASP A N 1
ATOM 738 C CA . ASP A 1 92 ? 15.414 -13.156 3.477 1 96.25 92 ASP A CA 1
ATOM 739 C C . ASP A 1 92 ? 15.156 -12.922 1.99 1 96.25 92 ASP A C 1
ATOM 741 O O . ASP A 1 92 ? 15.25 -13.852 1.187 1 96.25 92 ASP A O 1
ATOM 745 N N . GLY A 1 93 ? 14.773 -11.719 1.613 1 97.31 93 GLY A N 1
ATOM 746 C CA . GLY A 1 93 ? 14.656 -11.367 0.208 1 97.31 93 GLY A CA 1
ATOM 747 C C . GLY A 1 93 ? 13.305 -11.695 -0.383 1 97.31 93 GLY A C 1
ATOM 748 O O . GLY A 1 93 ? 13.109 -11.602 -1.597 1 97.31 93 GLY A O 1
ATOM 749 N N . GLU A 1 94 ? 12.344 -12.055 0.433 1 97.38 94 GLU A N 1
ATOM 750 C CA . GLU A 1 94 ? 11.008 -12.359 -0.059 1 97.38 94 GLU A CA 1
ATOM 751 C C . GLU A 1 94 ? 10.305 -11.102 -0.559 1 97.38 94 GLU A C 1
ATOM 753 O O . GLU A 1 94 ? 10.281 -10.078 0.132 1 97.38 94 GLU A O 1
ATOM 758 N N . VAL A 1 95 ? 9.742 -11.211 -1.783 1 98.12 95 VAL A N 1
ATOM 759 C CA . VAL A 1 95 ? 8.992 -10.109 -2.383 1 98.12 95 VAL A CA 1
ATOM 760 C C . VAL A 1 95 ? 7.508 -10.469 -2.455 1 98.12 95 VAL A C 1
ATOM 762 O O . VAL A 1 95 ? 7.152 -11.586 -2.84 1 98.12 95 VAL A O 1
ATOM 765 N N . ASN A 1 96 ? 6.656 -9.523 -2.041 1 98.06 96 ASN A N 1
ATOM 766 C CA . ASN A 1 96 ? 5.211 -9.625 -2.189 1 98.06 96 ASN A CA 1
ATOM 767 C C . ASN A 1 96 ? 4.617 -8.383 -2.844 1 98.06 96 ASN A C 1
ATOM 769 O O . ASN A 1 96 ? 5.203 -7.301 -2.768 1 98.06 96 ASN A O 1
ATOM 773 N N . PHE A 1 97 ? 3.631 -8.562 -3.58 1 98.75 97 PHE A N 1
ATOM 774 C CA . PHE A 1 97 ? 2.676 -7.484 -3.789 1 98.75 97 PHE A CA 1
ATOM 775 C C . PHE A 1 97 ? 1.471 -7.641 -2.871 1 98.75 97 PHE A C 1
ATOM 777 O O . PHE A 1 97 ? 0.884 -8.727 -2.787 1 98.75 97 PHE A O 1
ATOM 784 N N . LYS A 1 98 ? 1.089 -6.609 -2.182 1 98.81 98 LYS A N 1
ATOM 785 C CA . LYS A 1 98 ? 0.038 -6.691 -1.17 1 98.81 98 LYS A CA 1
ATOM 786 C C . LYS A 1 98 ? -1.124 -5.766 -1.508 1 98.81 98 LYS A C 1
ATOM 788 O O . LYS A 1 98 ? -0.913 -4.621 -1.918 1 98.81 98 LYS A O 1
ATOM 793 N N . THR A 1 99 ? -2.307 -6.277 -1.411 1 98.38 99 THR A N 1
ATOM 794 C CA . THR A 1 99 ? -3.508 -5.449 -1.369 1 98.38 99 THR A CA 1
ATOM 795 C C . THR A 1 99 ? -4.336 -5.762 -0.127 1 98.38 99 THR A C 1
ATOM 797 O O . THR A 1 99 ? -4.238 -6.855 0.432 1 98.38 99 THR A O 1
ATOM 800 N N . ILE A 1 100 ? -5.066 -4.867 0.365 1 98.19 100 ILE A N 1
ATOM 801 C CA . ILE A 1 100 ? -5.906 -5.059 1.541 1 98.19 100 ILE A CA 1
ATOM 802 C C . ILE A 1 100 ? -7.246 -4.359 1.337 1 98.19 100 ILE A C 1
ATOM 804 O O . ILE A 1 100 ? -7.305 -3.264 0.776 1 98.19 100 ILE A O 1
ATOM 808 N N . LEU A 1 101 ? -8.289 -4.996 1.68 1 98.38 101 LEU A N 1
ATOM 809 C CA . LEU A 1 101 ? -9.602 -4.391 1.834 1 98.38 101 LEU A CA 1
ATOM 810 C C . LEU A 1 101 ? -10.117 -4.559 3.262 1 98.38 101 LEU A C 1
ATOM 812 O O . LEU A 1 101 ? -10.219 -5.68 3.76 1 98.38 101 LEU A O 1
ATOM 816 N N . GLN A 1 102 ? -10.297 -3.486 3.936 1 98 102 GLN A N 1
ATOM 817 C CA . GLN A 1 102 ? -10.914 -3.49 5.258 1 98 102 GLN A CA 1
ATOM 818 C C . GLN A 1 102 ? -12.367 -3.01 5.184 1 98 102 GLN A C 1
ATOM 820 O O . GLN A 1 102 ? -12.625 -1.858 4.828 1 98 102 GLN A O 1
ATOM 825 N N . ALA A 1 103 ? -13.297 -3.865 5.453 1 97.75 103 ALA A N 1
ATOM 826 C CA . ALA A 1 103 ? -14.727 -3.586 5.406 1 97.75 103 ALA A CA 1
ATOM 827 C C . ALA A 1 103 ? -15.516 -4.594 6.242 1 97.75 103 ALA A C 1
ATOM 829 O O . ALA A 1 103 ? -15.133 -5.762 6.332 1 97.75 103 ALA A O 1
ATOM 830 N N . PRO A 1 104 ? -16.578 -4.098 6.891 1 97.5 104 PRO A N 1
ATOM 831 C CA . PRO A 1 104 ? -17.422 -5.066 7.586 1 97.5 104 PRO A CA 1
ATOM 832 C C . PRO A 1 104 ? -18.078 -6.07 6.637 1 97.5 104 PRO A C 1
ATOM 834 O O . PRO A 1 104 ? -18.234 -5.785 5.445 1 97.5 104 PRO A O 1
ATOM 837 N N . ALA A 1 105 ? -18.406 -7.168 7.207 1 96.88 105 ALA A N 1
ATOM 838 C CA . ALA A 1 105 ? -19 -8.242 6.41 1 96.88 105 ALA A CA 1
ATOM 839 C C . ALA A 1 105 ? -20.297 -7.789 5.742 1 96.88 105 ALA A C 1
ATOM 841 O O . ALA A 1 105 ? -20.641 -8.266 4.66 1 96.88 105 ALA A O 1
ATOM 842 N N . THR A 1 106 ? -20.891 -6.805 6.297 1 95.88 106 THR A N 1
ATOM 843 C CA . THR A 1 106 ? -22.203 -6.375 5.848 1 95.88 106 THR A CA 1
ATOM 844 C C . THR A 1 106 ? -22.109 -5.684 4.492 1 95.88 106 THR A C 1
ATOM 846 O O . THR A 1 106 ? -23.109 -5.613 3.758 1 95.88 106 THR A O 1
ATOM 849 N N . VAL A 1 107 ? -20.922 -5.207 4.109 1 96.25 107 VAL A N 1
ATOM 850 C CA . VAL A 1 107 ? -20.828 -4.523 2.826 1 96.25 107 VAL A CA 1
ATOM 851 C C . VAL A 1 107 ? -19.906 -5.301 1.893 1 96.25 107 VAL A C 1
ATOM 853 O O . VAL A 1 107 ? -19.75 -4.945 0.721 1 96.25 107 VAL A O 1
ATOM 856 N N . LEU A 1 108 ? -19.297 -6.293 2.383 1 97.5 108 LEU A N 1
ATOM 857 C CA . LEU A 1 108 ? -18.344 -7.074 1.612 1 97.5 108 LEU A CA 1
ATOM 858 C C . LEU A 1 108 ? -19.047 -7.961 0.594 1 97.5 108 LEU A C 1
ATOM 860 O O . LEU A 1 108 ? -20.062 -8.578 0.906 1 97.5 108 LEU A O 1
ATOM 864 N N . SER A 1 109 ? -18.578 -7.996 -0.56 1 97.81 109 SER A N 1
ATOM 865 C CA . SER A 1 109 ? -19.016 -8.867 -1.646 1 97.81 109 SER A CA 1
ATOM 866 C C . SER A 1 109 ? -17.844 -9.273 -2.535 1 97.81 109 SER A C 1
ATOM 868 O O . SER A 1 109 ? -16.766 -8.68 -2.451 1 97.81 109 SER A O 1
ATOM 870 N N . THR A 1 110 ? -18.062 -10.258 -3.367 1 98.44 110 THR A N 1
ATOM 871 C CA . THR A 1 110 ? -17 -10.641 -4.297 1 98.44 110 THR A CA 1
ATOM 872 C C . THR A 1 110 ? -16.734 -9.523 -5.301 1 98.44 110 THR A C 1
ATOM 874 O O . THR A 1 110 ? -15.602 -9.336 -5.738 1 98.44 110 THR A O 1
ATOM 877 N N . ALA A 1 111 ? -17.797 -8.758 -5.645 1 97.69 111 ALA A N 1
ATOM 878 C CA . ALA A 1 111 ? -17.641 -7.637 -6.566 1 97.69 111 ALA A CA 1
ATOM 879 C C . ALA A 1 111 ? -16.734 -6.559 -5.973 1 97.69 111 ALA A C 1
ATOM 881 O O . ALA A 1 111 ? -15.93 -5.957 -6.684 1 97.69 111 ALA A O 1
ATOM 882 N N . LEU A 1 112 ? -16.875 -6.324 -4.727 1 97.81 112 LEU A N 1
ATOM 883 C CA . LEU A 1 112 ? -16.047 -5.34 -4.031 1 97.81 112 LEU A CA 1
ATOM 884 C C . LEU A 1 112 ? -14.617 -5.836 -3.873 1 97.81 112 LEU A C 1
ATOM 886 O O . LEU A 1 112 ? -13.664 -5.059 -4.008 1 97.81 112 LEU A O 1
ATOM 890 N N . LEU A 1 113 ? -14.445 -7.121 -3.627 1 98.5 113 LEU A N 1
ATOM 891 C CA . LEU A 1 113 ? -13.164 -7.719 -3.275 1 98.5 113 LEU A CA 1
ATOM 892 C C . LEU A 1 113 ? -12.336 -8 -4.527 1 98.5 113 LEU A C 1
ATOM 894 O O . LEU A 1 113 ? -11.109 -7.883 -4.5 1 98.5 113 LEU A O 1
ATOM 898 N N . ARG A 1 114 ? -12.945 -8.312 -5.605 1 98.5 114 ARG A N 1
ATOM 899 C CA . ARG A 1 114 ? -12.344 -8.836 -6.828 1 98.5 114 ARG A CA 1
ATOM 900 C C . ARG A 1 114 ? -11.266 -7.887 -7.355 1 98.5 114 ARG A C 1
ATOM 902 O O . ARG A 1 114 ? -10.156 -8.32 -7.68 1 98.5 114 ARG A O 1
ATOM 909 N N . PRO A 1 115 ? -11.523 -6.566 -7.43 1 97.88 115 PRO A N 1
ATOM 910 C CA . PRO A 1 115 ? -10.492 -5.684 -7.98 1 97.88 115 PRO A CA 1
ATOM 911 C C . PRO A 1 115 ? -9.211 -5.695 -7.156 1 97.88 115 PRO A C 1
ATOM 913 O O . PRO A 1 115 ? -8.117 -5.527 -7.707 1 97.88 115 PRO A O 1
ATOM 916 N N . TYR A 1 116 ? -9.266 -5.914 -5.91 1 98.44 116 TYR A N 1
ATOM 917 C CA . TYR A 1 116 ? -8.102 -5.922 -5.039 1 98.44 116 TYR A CA 1
ATOM 918 C C . TYR A 1 116 ? -7.203 -7.117 -5.34 1 98.44 116 TYR A C 1
ATOM 920 O O . TYR A 1 116 ? -5.98 -7.035 -5.191 1 98.44 116 TYR A O 1
ATOM 928 N N . LEU A 1 117 ? -7.781 -8.203 -5.711 1 98.75 117 LEU A N 1
ATOM 929 C CA . LEU A 1 117 ? -6.992 -9.367 -6.086 1 98.75 117 LEU A CA 1
ATOM 930 C C . LEU A 1 117 ? -6.438 -9.211 -7.5 1 98.75 117 LEU A C 1
ATOM 932 O O . LEU A 1 117 ? -5.238 -9.414 -7.727 1 98.75 117 LEU A O 1
ATOM 936 N N . LEU A 1 118 ? -7.246 -8.766 -8.398 1 98.62 118 LEU A N 1
ATOM 937 C CA . LEU A 1 118 ? -6.871 -8.75 -9.805 1 98.62 118 LEU A CA 1
ATOM 938 C C . LEU A 1 118 ? -5.836 -7.668 -10.086 1 98.62 118 LEU A C 1
ATOM 940 O O . LEU A 1 118 ? -4.945 -7.852 -10.922 1 98.62 118 LEU A O 1
ATOM 944 N N . VAL A 1 119 ? -5.941 -6.527 -9.438 1 97.94 119 VAL A N 1
ATOM 945 C CA . VAL A 1 119 ? -4.941 -5.48 -9.609 1 97.94 119 VAL A CA 1
ATOM 946 C C . VAL A 1 119 ? -3.572 -5.996 -9.172 1 97.94 119 VAL A C 1
ATOM 948 O O . VAL A 1 119 ? -2.557 -5.684 -9.805 1 97.94 119 VAL A O 1
ATOM 951 N N . GLY A 1 120 ? -3.547 -6.754 -8.078 1 98.5 120 GLY A N 1
ATOM 952 C CA . GLY A 1 120 ? -2.295 -7.348 -7.637 1 98.5 120 GLY A CA 1
ATOM 953 C C . GLY A 1 120 ? -1.676 -8.273 -8.664 1 98.5 120 GLY A C 1
ATOM 954 O O . GLY A 1 120 ? -0.478 -8.195 -8.945 1 98.5 120 GLY A O 1
ATOM 955 N N . VAL A 1 121 ? -2.506 -9.109 -9.242 1 98.75 121 VAL A N 1
ATOM 956 C CA . VAL A 1 121 ? -2.053 -10.07 -10.25 1 98.75 121 VAL A CA 1
ATOM 957 C C . VAL A 1 121 ? -1.459 -9.32 -11.445 1 98.75 121 VAL A C 1
ATOM 959 O O . VAL A 1 121 ? -0.344 -9.617 -11.875 1 98.75 121 VAL A O 1
ATOM 962 N N . GLU A 1 122 ? -2.164 -8.32 -11.906 1 98.06 122 GLU A N 1
ATOM 963 C CA . GLU A 1 122 ? -1.74 -7.566 -13.078 1 98.06 122 GLU A CA 1
ATOM 964 C C . GLU A 1 122 ? -0.47 -6.77 -12.797 1 98.06 122 GLU A C 1
ATOM 966 O O . GLU A 1 122 ? 0.438 -6.719 -13.625 1 98.06 122 GLU A O 1
ATOM 971 N N . THR A 1 123 ? -0.422 -6.152 -11.672 1 98.19 123 THR A N 1
ATOM 972 C CA . THR A 1 123 ? 0.685 -5.262 -11.336 1 98.19 123 THR A CA 1
ATOM 973 C C . THR A 1 123 ? 1.981 -6.055 -11.18 1 98.19 123 THR A C 1
ATOM 975 O O . THR A 1 123 ? 3.002 -5.711 -11.773 1 98.19 123 THR A O 1
ATOM 978 N N . ILE A 1 124 ? 1.958 -7.121 -10.414 1 98.44 124 ILE A N 1
ATOM 979 C CA . ILE A 1 124 ? 3.186 -7.879 -10.195 1 98.44 124 ILE A CA 1
ATOM 980 C C . ILE A 1 124 ? 3.648 -8.5 -11.508 1 98.44 124 ILE A C 1
ATOM 982 O O . ILE A 1 124 ? 4.848 -8.531 -11.797 1 98.44 124 ILE A O 1
ATOM 986 N N . ASN A 1 125 ? 2.684 -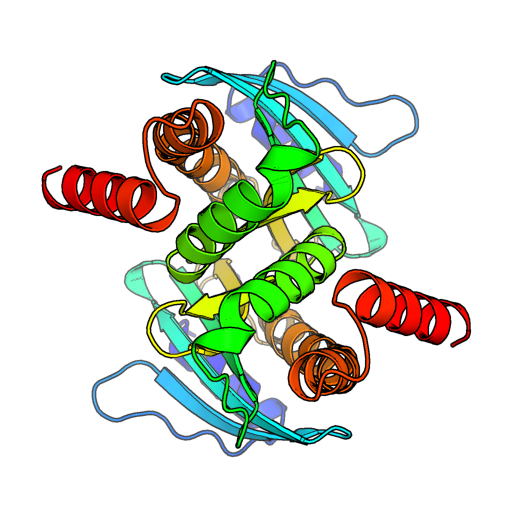9.008 -12.297 1 98.31 125 ASN A N 1
ATOM 987 C CA . ASN A 1 125 ? 3.035 -9.508 -13.617 1 98.31 125 ASN A CA 1
ATOM 988 C C . ASN A 1 125 ? 3.76 -8.445 -14.445 1 98.31 125 ASN A C 1
ATOM 990 O O . ASN A 1 125 ? 4.777 -8.734 -15.078 1 98.31 125 ASN A O 1
ATOM 994 N N . HIS A 1 126 ? 3.277 -7.27 -14.398 1 97.62 126 HIS A N 1
ATOM 995 C CA . HIS A 1 126 ? 3.785 -6.164 -15.195 1 97.62 126 HIS A CA 1
ATOM 996 C C . HIS A 1 126 ? 5.207 -5.793 -14.789 1 97.62 126 HIS A C 1
ATOM 998 O O . HIS A 1 126 ? 6.035 -5.465 -15.641 1 97.62 126 HIS A O 1
ATOM 1004 N N . TYR A 1 127 ? 5.531 -5.855 -13.578 1 98.06 127 TYR A N 1
ATOM 1005 C CA . TYR A 1 127 ? 6.797 -5.336 -13.078 1 98.06 127 TYR A CA 1
ATOM 1006 C C . TYR A 1 127 ? 7.859 -6.43 -13.039 1 98.06 127 TYR A C 1
ATOM 1008 O O . TYR A 1 127 ? 9.055 -6.141 -12.922 1 98.06 127 TYR A O 1
ATOM 1016 N N . LEU A 1 128 ? 7.488 -7.695 -13.172 1 98.12 128 LEU A N 1
ATOM 1017 C CA . LEU A 1 128 ? 8.375 -8.836 -13.008 1 98.12 128 LEU A CA 1
ATOM 1018 C C . LEU A 1 128 ? 9.539 -8.773 -13.992 1 98.12 128 LEU A C 1
ATOM 1020 O O . LEU A 1 128 ? 10.695 -8.977 -13.609 1 98.12 128 LEU A O 1
ATOM 1024 N N . PRO A 1 129 ? 9.328 -8.406 -15.273 1 97.5 129 PRO A N 1
ATOM 1025 C CA . PRO A 1 129 ? 10.469 -8.328 -16.188 1 97.5 129 PRO A CA 1
ATOM 1026 C C . PRO A 1 129 ? 11.492 -7.273 -15.781 1 97.5 129 PRO A C 1
ATOM 1028 O O . PRO A 1 129 ? 12.695 -7.504 -15.883 1 97.5 129 PRO A O 1
ATOM 1031 N N . GLY A 1 130 ? 10.969 -6.09 -15.359 1 98 130 GLY A N 1
ATOM 1032 C CA . GLY A 1 130 ? 11.867 -5.055 -14.883 1 98 130 GLY A CA 1
ATOM 1033 C C . GLY A 1 130 ? 12.664 -5.48 -13.664 1 98 130 GLY A C 1
ATOM 1034 O O . GLY A 1 130 ? 13.859 -5.199 -13.57 1 98 130 GLY A O 1
ATOM 1035 N N . LEU A 1 131 ? 12 -6.195 -12.742 1 98.31 131 LEU A N 1
ATOM 1036 C CA . LEU A 1 131 ? 12.672 -6.711 -11.555 1 98.31 131 LEU A CA 1
ATOM 1037 C C . LEU A 1 131 ? 13.773 -7.691 -11.938 1 98.31 131 LEU A C 1
ATOM 1039 O O . LEU A 1 131 ? 14.883 -7.633 -11.398 1 98.31 131 LEU A O 1
ATOM 1043 N N . ASN A 1 132 ? 13.484 -8.523 -12.875 1 97.62 132 ASN A N 1
ATOM 1044 C CA . ASN A 1 132 ? 14.461 -9.508 -13.344 1 97.62 132 ASN A CA 1
ATOM 1045 C C . ASN A 1 132 ? 15.68 -8.836 -13.977 1 97.62 132 ASN A C 1
ATOM 1047 O O . ASN A 1 132 ? 16.812 -9.305 -13.805 1 97.62 132 ASN A O 1
ATOM 1051 N N . ARG A 1 133 ? 15.445 -7.754 -14.664 1 97.81 133 ARG A N 1
ATOM 1052 C CA . ARG A 1 133 ? 16.562 -7.035 -15.273 1 97.81 133 ARG A CA 1
ATOM 1053 C C . ARG A 1 133 ? 17.438 -6.398 -14.211 1 97.81 133 ARG A C 1
ATOM 1055 O O . ARG A 1 133 ? 18.656 -6.305 -14.383 1 97.81 133 ARG A O 1
ATOM 1062 N N . VAL A 1 134 ? 16.859 -5.949 -13.164 1 98.31 134 VAL A N 1
ATOM 1063 C CA . VAL A 1 134 ? 17.625 -5.402 -12.047 1 98.31 134 VAL A CA 1
ATOM 1064 C C . VAL A 1 134 ? 18.422 -6.52 -11.375 1 98.31 134 VAL A C 1
ATOM 1066 O O . VAL A 1 134 ? 19.625 -6.359 -11.109 1 98.31 134 VAL A O 1
ATOM 1069 N N . LEU A 1 135 ? 17.844 -7.668 -11.188 1 97.62 135 LEU A N 1
ATOM 1070 C CA . LEU A 1 135 ? 18.453 -8.797 -10.484 1 97.62 135 LEU A CA 1
ATOM 1071 C C . LEU A 1 135 ? 19.609 -9.367 -11.289 1 97.62 135 LEU A C 1
ATOM 1073 O O . LEU A 1 135 ? 20.609 -9.805 -10.719 1 97.62 135 LEU A O 1
ATOM 1077 N N . SER A 1 136 ? 19.516 -9.32 -12.57 1 96.19 136 SER A N 1
ATOM 1078 C CA . SER A 1 136 ? 20.562 -9.867 -13.438 1 96.19 136 SER A CA 1
ATOM 1079 C C . SER A 1 136 ? 21.688 -8.852 -13.648 1 96.19 136 SER A C 1
ATOM 1081 O O . SER A 1 136 ? 22.734 -9.188 -14.211 1 96.19 136 SER A O 1
ATOM 1083 N N . GLY A 1 137 ? 21.453 -7.656 -13.211 1 95.5 137 GLY A N 1
ATOM 1084 C CA . GLY A 1 137 ? 22.453 -6.617 -13.375 1 95.5 137 GLY A CA 1
ATOM 1085 C C . GLY A 1 137 ? 22.391 -5.945 -14.734 1 95.5 137 GLY A C 1
ATOM 1086 O O . GLY A 1 137 ? 23.234 -5.098 -15.047 1 95.5 137 GLY A O 1
ATOM 1087 N N . GLN A 1 138 ? 21.391 -6.227 -15.492 1 96.19 138 GLN A N 1
ATOM 1088 C CA . GLN A 1 138 ? 21.25 -5.676 -16.844 1 96.19 138 GLN A CA 1
ATOM 1089 C C . GLN A 1 138 ? 20.844 -4.207 -16.781 1 96.19 138 GLN A C 1
ATOM 1091 O O . GLN A 1 138 ? 21.172 -3.432 -17.688 1 96.19 138 GLN A O 1
ATOM 1096 N N . GLU A 1 139 ? 20.094 -3.859 -15.828 1 97.5 139 GLU A N 1
ATOM 1097 C CA . GLU A 1 139 ? 19.609 -2.492 -15.695 1 97.5 139 GLU A CA 1
ATOM 1098 C C . GLU A 1 139 ? 19.672 -2.02 -14.242 1 97.5 139 GLU A C 1
ATOM 1100 O O . GLU A 1 139 ? 19.531 -2.822 -13.32 1 97.5 139 GLU A O 1
ATOM 1105 N N . THR A 1 140 ? 19.828 -0.744 -14.117 1 98.12 140 THR A N 1
ATOM 1106 C CA . THR A 1 140 ? 19.656 -0.133 -12.805 1 98.12 140 THR A CA 1
ATOM 1107 C C . THR A 1 140 ? 18.188 -0.069 -12.43 1 98.12 140 THR A C 1
ATOM 1109 O O . THR A 1 140 ? 17.312 -0.154 -13.297 1 98.12 140 THR A O 1
ATOM 1112 N N . PRO A 1 141 ? 17.906 0.068 -11.164 1 98.44 141 PRO A N 1
ATOM 1113 C CA . PRO A 1 141 ? 16.5 0.213 -10.758 1 98.44 141 PRO A CA 1
ATOM 1114 C C . PRO A 1 141 ? 15.789 1.351 -11.484 1 98.44 141 PRO A C 1
ATOM 1116 O O . PRO A 1 141 ? 14.68 1.163 -11.992 1 98.44 141 PRO A O 1
ATOM 1119 N N . ALA A 1 142 ? 16.406 2.486 -11.586 1 97.81 142 ALA A N 1
ATOM 1120 C CA . ALA A 1 142 ? 15.805 3.652 -12.227 1 97.81 142 ALA A CA 1
ATOM 1121 C C . ALA A 1 142 ? 15.531 3.381 -13.703 1 97.81 142 ALA A C 1
ATOM 1123 O O . ALA A 1 142 ? 14.445 3.691 -14.211 1 97.81 142 ALA A O 1
ATOM 1124 N N . ALA A 1 143 ? 16.453 2.793 -14.398 1 97.88 143 ALA A N 1
ATOM 1125 C CA . ALA A 1 143 ? 16.312 2.488 -15.82 1 97.88 143 ALA A CA 1
ATOM 1126 C C . ALA A 1 143 ? 15.219 1.454 -16.047 1 97.88 143 ALA A C 1
ATOM 1128 O O . ALA A 1 143 ? 14.453 1.562 -17.016 1 97.88 143 ALA A O 1
ATOM 1129 N N . ALA A 1 144 ? 15.156 0.465 -15.18 1 98.19 144 ALA A N 1
ATOM 1130 C CA . ALA A 1 144 ? 14.156 -0.588 -15.305 1 98.19 144 ALA A CA 1
ATOM 1131 C C . ALA A 1 144 ? 12.742 -0.023 -15.156 1 98.19 144 ALA A C 1
ATOM 1133 O O . ALA A 1 144 ? 11.836 -0.391 -15.914 1 98.19 144 ALA A O 1
ATOM 1134 N N . ILE A 1 145 ? 12.547 0.909 -14.203 1 97.75 145 ILE A N 1
ATOM 1135 C CA . ILE A 1 145 ? 11.242 1.518 -13.977 1 97.75 145 ILE A CA 1
ATOM 1136 C C . ILE A 1 145 ? 10.867 2.406 -15.156 1 97.75 145 ILE A C 1
ATOM 1138 O O . ILE A 1 145 ? 9.727 2.385 -15.625 1 97.75 145 ILE A O 1
ATOM 1142 N N . LYS A 1 146 ? 11.758 3.188 -15.617 1 95.31 146 LYS A N 1
ATOM 1143 C CA . LYS A 1 146 ? 11.516 4.043 -16.766 1 95.31 146 LYS A CA 1
ATOM 1144 C C . LYS A 1 146 ? 11.102 3.221 -17.984 1 95.31 146 LYS A C 1
ATOM 1146 O O . LYS A 1 146 ? 10.195 3.609 -18.734 1 95.31 146 LYS A O 1
ATOM 1151 N N . ALA A 1 147 ? 11.742 2.09 -18.172 1 94.31 147 ALA A N 1
ATOM 1152 C CA . ALA A 1 147 ? 11.438 1.211 -19.297 1 94.31 147 ALA A CA 1
ATOM 1153 C C . ALA A 1 147 ? 10.016 0.667 -19.203 1 94.31 147 ALA A C 1
ATOM 1155 O O . ALA A 1 147 ? 9.359 0.471 -20.234 1 94.31 147 ALA A O 1
ATOM 1156 N N . LEU A 1 148 ? 9.523 0.385 -18 1 91.62 148 LEU A N 1
ATOM 1157 C CA . LEU A 1 148 ? 8.172 -0.132 -17.781 1 91.62 148 LEU A CA 1
ATOM 1158 C C . LEU A 1 148 ? 7.133 0.942 -18.078 1 91.62 148 LEU A C 1
ATOM 1160 O O . LEU A 1 148 ? 6.008 0.629 -18.484 1 91.62 148 LEU A O 1
ATOM 1164 N N . GLU A 1 149 ? 7.449 2.174 -17.703 1 81.94 149 GLU A N 1
ATOM 1165 C CA . GLU A 1 149 ? 6.531 3.287 -17.922 1 81.94 149 GLU A CA 1
ATOM 1166 C C . GLU A 1 149 ? 6.398 3.611 -19.406 1 81.94 149 GLU A C 1
ATOM 1168 O O . GLU A 1 149 ? 5.336 4.043 -19.859 1 81.94 149 GLU A O 1
ATOM 1173 N N . ILE A 1 150 ? 7.441 3.512 -20.125 1 72.06 150 ILE A N 1
ATOM 1174 C CA . ILE A 1 150 ? 7.426 3.756 -21.562 1 72.06 150 ILE A CA 1
ATOM 1175 C C . ILE A 1 150 ? 6.602 2.676 -22.266 1 72.06 150 ILE A C 1
ATOM 1177 O O . ILE A 1 150 ? 5.816 2.973 -23.172 1 72.06 150 ILE A O 1
ATOM 1181 N N . VAL A 1 151 ? 6.73 1.505 -21.922 1 58.34 151 VAL A N 1
ATOM 1182 C CA . VAL A 1 151 ? 5.992 0.417 -22.562 1 58.34 151 VAL A CA 1
ATOM 1183 C C . VAL A 1 151 ? 4.5 0.567 -22.266 1 58.34 151 VAL A C 1
ATOM 1185 O O . VAL A 1 151 ? 3.662 0.312 -23.141 1 58.34 151 VAL A O 1
ATOM 1188 N N . THR A 1 152 ? 4.121 0.949 -21.109 1 54.28 152 THR A N 1
ATOM 1189 C CA . THR A 1 152 ? 2.703 1.093 -20.797 1 54.28 152 THR A CA 1
ATOM 1190 C C . THR A 1 152 ? 2.119 2.33 -21.469 1 54.28 152 THR A C 1
ATOM 1192 O O . THR A 1 152 ? 0.912 2.404 -21.703 1 54.28 152 THR A O 1
ATOM 1195 N N . ALA A 1 153 ? 2.863 3.492 -21.625 1 49.09 153 ALA A N 1
ATOM 1196 C CA . ALA A 1 153 ? 2.352 4.652 -22.359 1 49.09 153 ALA A CA 1
ATOM 1197 C C . ALA A 1 153 ? 2.051 4.301 -23.812 1 49.09 153 ALA A C 1
ATOM 1199 O O . ALA A 1 153 ? 1.305 5.012 -24.484 1 49.09 153 ALA A O 1
ATOM 1200 N N . VAL A 1 154 ? 2.727 3.289 -24.375 1 35.28 154 VAL A N 1
ATOM 1201 C CA . VAL A 1 154 ? 2.521 2.939 -25.766 1 35.28 154 VAL A CA 1
ATOM 1202 C C . VAL A 1 154 ? 1.357 1.959 -25.891 1 35.28 154 VAL A C 1
ATOM 1204 O O . VAL A 1 154 ? 0.884 1.686 -27 1 35.28 154 VAL A O 1
ATOM 1207 N N . HIS A 1 155 ? 0.952 1.272 -24.781 1 32.06 155 HIS A N 1
ATOM 1208 C CA . HIS A 1 155 ? -0.188 0.407 -25.062 1 32.06 155 HIS A CA 1
ATOM 1209 C C . HIS A 1 155 ? -1.5 1.082 -24.688 1 32.06 155 HIS A C 1
ATOM 1211 O O . HIS A 1 155 ? -1.605 1.675 -23.609 1 32.06 155 HIS A O 1
ATOM 1217 N N . MET B 1 1 ? -25.016 9.633 -1.519 1 92.88 1 MET B N 1
ATOM 1218 C CA . MET B 1 1 ? -23.828 10.492 -1.569 1 92.88 1 MET B CA 1
ATOM 1219 C C . MET B 1 1 ? -22.797 9.938 -2.543 1 92.88 1 MET B C 1
ATOM 1221 O O . MET B 1 1 ? -22.656 8.719 -2.67 1 92.88 1 MET B O 1
ATOM 1225 N N . ASN B 1 2 ? -22.172 10.875 -3.254 1 96.75 2 ASN B N 1
ATOM 1226 C CA . ASN B 1 2 ? -21.062 10.43 -4.094 1 96.75 2 ASN B CA 1
ATOM 1227 C C . ASN B 1 2 ? -19.75 10.391 -3.314 1 96.75 2 ASN B C 1
ATOM 1229 O O . ASN B 1 2 ? -19.719 10.656 -2.111 1 96.75 2 ASN B O 1
ATOM 1233 N N . HIS B 1 3 ? -18.75 9.984 -3.941 1 98.19 3 HIS B N 1
ATOM 1234 C CA . HIS B 1 3 ? -17.469 9.773 -3.273 1 98.19 3 HIS B CA 1
ATOM 1235 C C . HIS B 1 3 ? -16.969 11.07 -2.633 1 98.19 3 HIS B C 1
ATOM 1237 O O . HIS B 1 3 ? -16.516 11.062 -1.49 1 98.19 3 HIS B O 1
ATOM 1243 N N . LEU B 1 4 ? -17.047 12.148 -3.377 1 97.25 4 LEU B N 1
ATOM 1244 C CA . LEU B 1 4 ? -16.562 13.43 -2.877 1 97.25 4 LEU B CA 1
ATOM 1245 C C . LEU B 1 4 ? -17.359 13.867 -1.644 1 97.25 4 LEU B C 1
ATOM 1247 O O . LEU B 1 4 ? -16.766 14.328 -0.661 1 97.25 4 LEU B O 1
ATOM 1251 N N . GLU B 1 5 ? -18.594 13.719 -1.699 1 96.94 5 GLU B N 1
ATOM 1252 C CA . GLU B 1 5 ? -19.453 14.102 -0.586 1 96.94 5 GLU B CA 1
ATOM 1253 C C . GLU B 1 5 ? -19.125 13.297 0.669 1 96.94 5 GLU B C 1
ATOM 1255 O O . GLU B 1 5 ? -19.141 13.836 1.778 1 96.94 5 GLU B O 1
ATOM 1260 N N . VAL B 1 6 ? -18.859 12 0.489 1 98.31 6 VAL B N 1
ATOM 1261 C CA . VAL B 1 6 ? -18.516 11.156 1.625 1 98.31 6 VAL B CA 1
ATOM 1262 C C . VAL B 1 6 ? -17.188 11.625 2.227 1 98.31 6 VAL B C 1
ATOM 1264 O O . VAL B 1 6 ? -17.047 11.711 3.449 1 98.31 6 VAL B O 1
ATOM 1267 N N . ALA B 1 7 ? -16.203 11.914 1.397 1 98.38 7 ALA B N 1
ATOM 1268 C CA . ALA B 1 7 ? -14.922 12.406 1.867 1 98.38 7 ALA B CA 1
ATOM 1269 C C . ALA B 1 7 ? -15.078 13.719 2.635 1 98.38 7 ALA B C 1
ATOM 1271 O O . ALA B 1 7 ? -14.523 13.883 3.721 1 98.38 7 ALA B O 1
ATOM 1272 N N . GLU B 1 8 ? -15.852 14.625 2.072 1 97.56 8 GLU B N 1
ATOM 1273 C CA . GLU B 1 8 ? -16.094 15.906 2.729 1 97.56 8 GLU B CA 1
ATOM 1274 C C . GLU B 1 8 ? -16.734 15.711 4.098 1 97.56 8 GLU B C 1
ATOM 1276 O O . GLU B 1 8 ? -16.344 16.344 5.078 1 97.56 8 GLU B O 1
ATOM 1281 N N . LYS B 1 9 ? -17.75 14.906 4.074 1 98.31 9 LYS B N 1
ATOM 1282 C CA . LYS B 1 9 ? -18.453 14.617 5.32 1 98.31 9 LYS B CA 1
ATOM 1283 C C . LYS B 1 9 ? -17.516 14.047 6.371 1 98.31 9 LYS B C 1
ATOM 1285 O O . LYS B 1 9 ? -17.625 14.375 7.555 1 98.31 9 LYS B O 1
ATOM 1290 N N . LEU B 1 10 ? -16.578 13.164 5.977 1 98.69 10 LEU B N 1
ATOM 1291 C CA . LEU B 1 10 ? -15.602 12.586 6.902 1 98.69 10 LEU B CA 1
ATOM 1292 C C . LEU B 1 10 ? -14.781 13.68 7.574 1 98.69 10 LEU B C 1
ATOM 1294 O O . LEU B 1 10 ? -14.609 13.68 8.797 1 98.69 10 LEU B O 1
ATOM 1298 N N . PHE B 1 11 ? -14.297 14.641 6.82 1 98.69 11 PHE B N 1
ATOM 1299 C CA . PHE B 1 11 ? -13.477 15.703 7.379 1 98.69 11 PHE B CA 1
ATOM 1300 C C . PHE B 1 11 ? -14.289 16.578 8.328 1 98.69 11 PHE B C 1
ATOM 1302 O O . PHE B 1 11 ? -13.773 17.031 9.352 1 98.69 11 PHE B O 1
ATOM 1309 N N . VAL B 1 12 ? -15.516 16.797 7.977 1 98.19 12 VAL B N 1
ATOM 1310 C CA . VAL B 1 12 ? -16.406 17.562 8.852 1 98.19 12 VAL B CA 1
ATOM 1311 C C . VAL B 1 12 ? -16.594 16.812 10.164 1 98.19 12 VAL B C 1
ATOM 1313 O O . VAL B 1 12 ? -16.484 17.406 11.242 1 98.19 12 VAL B O 1
ATOM 1316 N N . GLU B 1 13 ? -16.875 15.5 10.062 1 98.5 13 GLU B N 1
ATOM 1317 C CA . GLU B 1 13 ? -17.078 14.688 11.258 1 98.5 13 GLU B CA 1
ATOM 1318 C C . GLU B 1 13 ? -15.836 14.68 12.141 1 98.5 13 GLU B C 1
ATOM 1320 O O . GLU B 1 13 ? -15.945 14.625 13.367 1 98.5 13 GLU B O 1
ATOM 1325 N N . LEU B 1 14 ? -14.656 14.703 11.555 1 98.38 14 LEU B N 1
ATOM 1326 C CA . LEU B 1 14 ? -13.391 14.695 12.281 1 98.38 14 LEU B CA 1
ATOM 1327 C C . LEU B 1 14 ? -13.047 16.078 12.805 1 98.38 14 LEU B C 1
ATOM 1329 O O . LEU B 1 14 ? -12.109 16.25 13.586 1 98.38 14 LEU B O 1
ATOM 1333 N N . GLU B 1 15 ? -13.797 17.062 12.352 1 98.19 15 GLU B N 1
ATOM 1334 C CA . GLU B 1 15 ? -13.57 18.453 12.68 1 98.19 15 GLU B CA 1
ATOM 1335 C C . GLU B 1 15 ? -12.188 18.922 12.227 1 98.19 15 GLU B C 1
ATOM 1337 O O . GLU B 1 15 ? -11.492 19.641 12.945 1 98.19 15 GLU B O 1
ATOM 1342 N N . TRP B 1 16 ? -11.734 18.344 11.18 1 98.25 16 TRP B N 1
ATOM 1343 C CA . TRP B 1 16 ? -10.523 18.797 10.5 1 98.25 16 TRP B CA 1
ATOM 1344 C C . TRP B 1 16 ? -10.852 19.844 9.438 1 98.25 16 TRP B C 1
ATOM 1346 O O . TRP B 1 16 ? -11.695 19.609 8.57 1 98.25 16 TRP B O 1
ATOM 1356 N N . GLU B 1 17 ? -10.32 21.016 9.445 1 96.38 17 GLU B N 1
ATOM 1357 C CA . GLU B 1 17 ? -10.609 22.109 8.531 1 96.38 17 GLU B CA 1
ATOM 1358 C C . GLU B 1 17 ? -10.008 21.859 7.156 1 96.38 17 GLU B C 1
ATOM 1360 O O . GLU B 1 17 ? -8.969 22.438 6.812 1 96.38 17 GLU B O 1
ATOM 1365 N N . ALA B 1 18 ? -10.719 21.109 6.395 1 96.88 18 ALA B N 1
ATOM 1366 C CA . ALA B 1 18 ? -10.234 20.766 5.059 1 96.88 18 ALA B CA 1
ATOM 1367 C C . ALA B 1 18 ? -10.734 21.781 4.023 1 96.88 18 ALA B C 1
ATOM 1369 O O . ALA B 1 18 ? -11.844 22.297 4.141 1 96.88 18 ALA B O 1
ATOM 1370 N N . LYS B 1 19 ? -9.922 22.062 3.074 1 95.69 19 LYS B N 1
ATOM 1371 C CA . LYS B 1 19 ? -10.266 22.875 1.921 1 95.69 19 LYS B CA 1
ATOM 1372 C C . LYS B 1 19 ? -10.305 22.047 0.642 1 95.69 19 LYS B C 1
ATOM 1374 O O . LYS B 1 19 ? -9.477 21.156 0.446 1 95.69 19 LYS B O 1
ATOM 1379 N N . THR B 1 20 ? -11.289 22.281 -0.107 1 91.69 20 THR B N 1
ATOM 1380 C CA . THR B 1 20 ? -11.336 21.672 -1.428 1 91.69 20 THR B CA 1
ATOM 1381 C C . THR B 1 20 ? -10.586 22.516 -2.451 1 91.69 20 THR B C 1
ATOM 1383 O O . THR B 1 20 ? -10.789 23.734 -2.531 1 91.69 20 THR B O 1
ATOM 1386 N N . LEU B 1 21 ? -9.641 21.859 -3.107 1 90 21 LEU B N 1
ATOM 1387 C CA . LEU B 1 21 ? -8.914 22.594 -4.141 1 90 21 LEU B CA 1
ATOM 1388 C C . LEU B 1 21 ? -9.828 22.938 -5.316 1 90 21 LEU B C 1
ATOM 1390 O O . LEU B 1 21 ? -10.664 22.109 -5.711 1 90 21 LEU B O 1
ATOM 1394 N N . PRO B 1 22 ? -9.602 24.172 -5.828 1 87 22 PRO B N 1
ATOM 1395 C CA . PRO B 1 22 ? -10.445 24.578 -6.953 1 87 22 PRO B CA 1
ATOM 1396 C C . PRO B 1 22 ? -10.266 23.688 -8.18 1 87 22 PRO B C 1
ATOM 1398 O O . PRO B 1 22 ? -9.141 23.312 -8.516 1 87 22 PRO B O 1
ATOM 1401 N N . ASP B 1 23 ? -11.273 23.219 -8.844 1 88.38 23 ASP B N 1
ATOM 1402 C CA . ASP B 1 23 ? -11.336 22.516 -10.125 1 88.38 23 ASP B CA 1
ATOM 1403 C C . ASP B 1 23 ? -10.82 21.094 -10.008 1 88.38 23 ASP B C 1
ATOM 1405 O O . ASP B 1 23 ? -10.664 20.391 -11.016 1 88.38 23 ASP B O 1
ATOM 1409 N N . TYR B 1 24 ? -10.398 20.781 -8.797 1 87.25 24 TYR B N 1
ATOM 1410 C CA . TYR B 1 24 ? -9.922 19.406 -8.609 1 87.25 24 TYR B CA 1
ATOM 1411 C C . TYR B 1 24 ? -10.648 18.734 -7.461 1 87.25 24 TYR B C 1
ATOM 1413 O O . TYR B 1 24 ? -10.93 19.359 -6.438 1 87.25 24 TYR B O 1
ATOM 1421 N N . PRO B 1 25 ? -11.039 17.469 -7.641 1 92.62 25 PRO B N 1
ATOM 1422 C CA . PRO B 1 25 ? -11.68 16.734 -6.543 1 92.62 25 PRO B CA 1
ATOM 1423 C C . PRO B 1 25 ? -10.68 16.266 -5.488 1 92.62 25 PRO B C 1
ATOM 1425 O O . PRO B 1 25 ? -10.523 15.062 -5.273 1 92.62 25 PRO B O 1
ATOM 1428 N N . VAL B 1 26 ? -10.016 17.25 -4.875 1 97.25 26 VAL B N 1
ATOM 1429 C CA . VAL B 1 26 ? -9 17.031 -3.852 1 97.25 26 VAL B CA 1
ATOM 1430 C C . VAL B 1 26 ? -9.312 17.875 -2.623 1 97.25 26 VAL B C 1
ATOM 1432 O O . VAL B 1 26 ? -9.57 19.078 -2.74 1 97.25 26 VAL B O 1
ATOM 1435 N N . LEU B 1 27 ? -9.414 17.25 -1.487 1 98.25 27 LEU B N 1
ATOM 1436 C CA . LEU B 1 27 ? -9.492 17.938 -0.196 1 98.25 27 LEU B CA 1
ATOM 1437 C C . LEU B 1 27 ? -8.133 17.969 0.486 1 98.25 27 LEU B C 1
ATOM 1439 O O . LEU B 1 27 ? -7.367 17 0.397 1 98.25 27 LEU B O 1
ATOM 1443 N N . THR B 1 28 ? -7.797 19.031 1.134 1 98.06 28 THR B N 1
ATOM 1444 C CA . THR B 1 28 ? -6.512 19.109 1.813 1 98.06 28 THR B CA 1
ATOM 1445 C C . THR B 1 28 ? -6.656 19.781 3.176 1 98.06 28 THR B C 1
ATOM 1447 O O . THR B 1 28 ? -7.531 20.625 3.365 1 98.06 28 THR B O 1
ATOM 1450 N N . CYS B 1 29 ? -5.883 19.375 4.094 1 98.19 29 CYS B N 1
ATOM 1451 C CA . CYS B 1 29 ? -5.746 20.047 5.383 1 98.19 29 CYS B CA 1
ATOM 1452 C C . CYS B 1 29 ? -4.398 19.719 6.02 1 98.19 29 CYS B C 1
ATOM 1454 O O . CYS B 1 29 ? -3.66 18.859 5.523 1 98.19 29 CYS B O 1
ATOM 1456 N N . ALA B 1 30 ? -4.074 20.484 7.004 1 98.44 30 ALA B N 1
ATOM 1457 C CA . ALA B 1 30 ? -2.916 20.203 7.852 1 98.44 30 ALA B CA 1
ATOM 1458 C C . ALA B 1 30 ? -3.348 19.672 9.211 1 98.44 30 ALA B C 1
ATOM 1460 O O . ALA B 1 30 ? -4.371 20.094 9.758 1 98.44 30 ALA B O 1
ATOM 1461 N N . LEU B 1 31 ? -2.617 18.75 9.742 1 98.69 31 LEU B N 1
ATOM 1462 C CA . LEU B 1 31 ? -2.949 18.125 11.016 1 98.69 31 LEU B CA 1
ATOM 1463 C C . LEU B 1 31 ? -1.724 18.047 11.922 1 98.69 31 LEU B C 1
ATOM 1465 O O . LEU B 1 31 ? -0.69 17.5 11.523 1 98.69 31 LEU B O 1
ATOM 1469 N N . GLN B 1 32 ? -1.816 18.609 13.078 1 98.62 32 GLN B N 1
ATOM 1470 C CA . GLN B 1 32 ? -0.79 18.438 14.102 1 98.62 32 GLN B CA 1
ATOM 1471 C C . GLN B 1 32 ? -0.854 17.047 14.719 1 98.62 32 GLN B C 1
ATOM 1473 O O . GLN B 1 32 ? -1.923 16.594 15.133 1 98.62 32 GLN B O 1
ATOM 1478 N N . VAL B 1 33 ? 0.244 16.375 14.711 1 98.31 33 VAL B N 1
ATOM 1479 C CA . VAL B 1 33 ? 0.384 15.102 15.398 1 98.31 33 VAL B CA 1
ATOM 1480 C C . VAL B 1 33 ? 1.546 15.172 16.391 1 98.31 33 VAL B C 1
ATOM 1482 O O . VAL B 1 33 ? 2.318 16.125 16.375 1 98.31 33 VAL B O 1
ATOM 1485 N N . PRO B 1 34 ? 1.705 14.195 17.266 1 98.25 34 PRO B N 1
ATOM 1486 C CA . PRO B 1 34 ? 2.723 14.266 18.312 1 98.25 34 PRO B CA 1
ATOM 1487 C C . PRO B 1 34 ? 4.133 14.445 17.75 1 98.25 34 PRO B C 1
ATOM 1489 O O . PRO B 1 34 ? 4.934 15.188 18.344 1 98.25 34 PRO B O 1
ATOM 1492 N N . ASN B 1 35 ? 4.422 13.914 16.609 1 98.06 35 ASN B N 1
ATOM 1493 C CA . ASN B 1 35 ? 5.801 13.914 16.141 1 98.06 35 ASN B CA 1
ATOM 1494 C C . ASN B 1 35 ? 5.977 14.867 14.953 1 98.06 35 ASN B C 1
ATOM 1496 O O . ASN B 1 35 ? 6.98 14.789 14.242 1 98.06 35 ASN B O 1
ATOM 1500 N N . GLY B 1 36 ? 4.949 15.789 14.758 1 97.69 36 GLY B N 1
ATOM 1501 C CA . GLY B 1 36 ? 5.09 16.766 13.695 1 97.69 36 GLY B CA 1
ATOM 1502 C C . GLY B 1 36 ? 3.762 17.266 13.164 1 97.69 36 GLY B C 1
ATOM 1503 O O . GLY B 1 36 ? 2.76 17.266 13.875 1 97.69 36 GLY B O 1
ATOM 1504 N N . VAL B 1 37 ? 3.832 17.797 11.93 1 98.69 37 VAL B N 1
ATOM 1505 C CA . VAL B 1 37 ? 2.645 18.25 11.211 1 98.69 37 VAL B CA 1
ATOM 1506 C C . VAL B 1 37 ? 2.523 17.516 9.891 1 98.69 37 VAL B C 1
ATOM 1508 O O . VAL B 1 37 ? 3.518 17.312 9.18 1 98.69 37 VAL B O 1
ATOM 1511 N N . LEU B 1 38 ? 1.344 17.078 9.609 1 98.75 38 LEU B N 1
ATOM 1512 C CA . LEU B 1 38 ? 1.077 16.359 8.367 1 98.75 38 LEU B CA 1
ATOM 1513 C C . LEU B 1 38 ? 0.222 17.188 7.422 1 98.75 38 LEU B C 1
ATOM 1515 O O . LEU B 1 38 ? -0.78 17.781 7.84 1 98.75 38 LEU B O 1
ATOM 1519 N N . ASP B 1 39 ? 0.653 17.266 6.172 1 98.62 39 ASP B N 1
ATOM 1520 C CA . ASP B 1 39 ? -0.266 17.656 5.105 1 98.62 39 ASP B CA 1
ATOM 1521 C C . ASP B 1 39 ? -1.061 16.453 4.602 1 98.62 39 ASP B C 1
ATOM 1523 O O . ASP B 1 39 ? -0.479 15.438 4.211 1 98.62 39 ASP B O 1
ATOM 1527 N N . ILE B 1 40 ? -2.336 16.578 4.645 1 98.81 40 ILE B N 1
ATOM 1528 C CA . ILE B 1 40 ? -3.211 15.508 4.18 1 98.81 40 ILE B CA 1
ATOM 1529 C C . ILE B 1 40 ? -3.854 15.906 2.852 1 98.81 40 ILE B C 1
ATOM 1531 O O . ILE B 1 40 ? -4.367 17.016 2.713 1 98.81 40 ILE B O 1
ATOM 1535 N N . PHE B 1 41 ? -3.721 15.039 1.872 1 98.56 41 PHE B N 1
ATOM 1536 C CA . PHE B 1 41 ? -4.398 15.188 0.588 1 98.56 41 PHE B CA 1
ATOM 1537 C C . PHE B 1 41 ? -5.355 14.031 0.346 1 98.56 41 PHE B C 1
ATOM 1539 O O . PHE B 1 41 ? -4.953 12.867 0.371 1 98.56 41 PHE B O 1
ATOM 1546 N N . CYS B 1 42 ? -6.551 14.336 0.2 1 98.75 42 CYS B N 1
ATOM 1547 C CA . CYS B 1 42 ? -7.57 13.359 -0.171 1 98.75 42 CYS B CA 1
ATOM 1548 C C . CYS B 1 42 ? -7.949 13.5 -1.64 1 98.75 42 CYS B C 1
ATOM 1550 O O . CYS B 1 42 ? -8.625 14.453 -2.021 1 98.75 42 CYS B O 1
ATOM 1552 N N . HIS B 1 43 ? -7.508 12.578 -2.453 1 98.19 43 HIS B N 1
ATOM 1553 C CA . HIS B 1 43 ? -7.836 12.531 -3.873 1 98.19 43 HIS B CA 1
ATOM 1554 C C . HIS B 1 43 ? -9.055 11.656 -4.133 1 98.19 43 HIS B C 1
ATOM 1556 O O . HIS B 1 43 ? -9.055 10.469 -3.795 1 98.19 43 HIS B O 1
ATOM 1562 N N . VAL B 1 44 ? -10.078 12.281 -4.699 1 98 44 VAL B N 1
ATOM 1563 C CA . VAL B 1 44 ? -11.312 11.555 -4.977 1 98 44 VAL B CA 1
ATOM 1564 C C . VAL B 1 44 ? -11.43 11.281 -6.473 1 98 44 VAL B C 1
ATOM 1566 O O . VAL B 1 44 ? -11.531 12.219 -7.273 1 98 44 VAL B O 1
ATOM 1569 N N . HIS B 1 45 ? -11.312 10.031 -6.797 1 96.88 45 HIS B N 1
ATOM 1570 C CA . HIS B 1 45 ? -11.539 9.586 -8.164 1 96.88 45 HIS B CA 1
ATOM 1571 C C . HIS B 1 45 ? -12.875 8.867 -8.297 1 96.88 45 HIS B C 1
ATOM 1573 O O . HIS B 1 45 ? -12.914 7.641 -8.438 1 96.88 45 HIS B O 1
ATOM 1579 N N . GLY B 1 46 ? -13.93 9.68 -8.336 1 95.81 46 GLY B N 1
ATOM 1580 C CA . GLY B 1 46 ? -15.281 9.141 -8.352 1 95.81 46 GLY B CA 1
ATOM 1581 C C . GLY B 1 46 ? -15.539 8.211 -9.516 1 95.81 46 GLY B C 1
ATOM 1582 O O . GLY B 1 46 ? -16.203 7.18 -9.359 1 95.81 46 GLY B O 1
ATOM 1583 N N . GLU B 1 47 ? -14.977 8.508 -10.711 1 95.31 47 GLU B N 1
ATOM 1584 C CA . GLU B 1 47 ? -15.203 7.711 -11.914 1 95.31 47 GLU B CA 1
ATOM 1585 C C . GLU B 1 47 ? -14.562 6.328 -11.789 1 95.31 47 GLU B C 1
ATOM 1587 O O . GLU B 1 47 ? -15.031 5.367 -12.406 1 95.31 47 GLU B O 1
ATOM 1592 N N . ARG B 1 48 ? -13.578 6.219 -10.977 1 95.38 48 ARG B N 1
ATOM 1593 C CA . ARG B 1 48 ? -12.891 4.949 -10.75 1 95.38 48 ARG B CA 1
ATOM 1594 C C . ARG B 1 48 ? -13.297 4.336 -9.414 1 95.38 48 ARG B C 1
ATOM 1596 O O . ARG B 1 48 ? -12.734 3.322 -9 1 95.38 48 ARG B O 1
ATOM 1603 N N . GLU B 1 49 ? -14.156 5.023 -8.719 1 97.38 49 GLU B N 1
ATOM 1604 C CA . GLU B 1 49 ? -14.703 4.598 -7.434 1 97.38 49 GLU B CA 1
ATOM 1605 C C . GLU B 1 49 ? -13.602 4.438 -6.391 1 97.38 49 GLU B C 1
ATOM 1607 O O . GLU B 1 49 ? -13.57 3.443 -5.66 1 97.38 49 GLU B O 1
ATOM 1612 N N . ARG B 1 50 ? -12.672 5.363 -6.324 1 97 50 ARG B N 1
ATOM 1613 C CA . ARG B 1 50 ? -11.586 5.223 -5.359 1 97 50 ARG B CA 1
ATOM 1614 C C . ARG B 1 50 ? -11.305 6.551 -4.66 1 97 50 ARG B C 1
ATOM 1616 O O . ARG B 1 50 ? -11.453 7.617 -5.258 1 97 50 ARG B O 1
ATOM 1623 N N . ILE B 1 51 ? -11.016 6.516 -3.457 1 98.44 51 ILE B N 1
ATOM 1624 C CA . ILE B 1 51 ? -10.539 7.613 -2.621 1 98.44 51 ILE B CA 1
ATOM 1625 C C . ILE B 1 51 ? -9.141 7.289 -2.096 1 98.44 51 ILE B C 1
ATOM 1627 O O . ILE B 1 51 ? -8.922 6.215 -1.529 1 98.44 51 ILE B O 1
ATOM 1631 N N . LEU B 1 52 ? -8.195 8.195 -2.379 1 98.56 52 LEU B N 1
ATOM 1632 C CA . LEU B 1 52 ? -6.82 8.055 -1.905 1 98.56 52 LEU B CA 1
ATOM 1633 C C . LEU B 1 52 ? -6.488 9.117 -0.867 1 98.56 52 LEU B C 1
ATOM 1635 O O . LEU B 1 52 ? -6.859 10.289 -1.03 1 98.56 52 LEU B O 1
ATOM 1639 N N . PHE B 1 53 ? -5.852 8.734 0.219 1 98.75 53 PHE B N 1
ATOM 1640 C CA . PHE B 1 53 ? -5.238 9.664 1.158 1 98.75 53 PHE B CA 1
ATOM 1641 C C . PHE B 1 53 ? -3.721 9.641 1.025 1 98.75 53 PHE B C 1
ATOM 1643 O O . PHE B 1 53 ? -3.105 8.57 1.037 1 98.75 53 PHE B O 1
ATOM 1650 N N . TYR B 1 54 ? -3.174 10.742 0.814 1 98.56 54 TYR B N 1
ATOM 1651 C CA . TYR B 1 54 ? -1.735 10.961 0.927 1 98.56 54 TYR B CA 1
ATOM 1652 C C . TYR B 1 54 ? -1.407 11.828 2.137 1 98.56 54 TYR B C 1
ATOM 1654 O O . TYR B 1 54 ? -1.941 12.93 2.283 1 98.56 54 TYR B O 1
ATOM 1662 N N . LEU B 1 55 ? -0.623 11.328 2.988 1 98.75 55 LEU B N 1
ATOM 1663 C CA . LEU B 1 55 ? -0.161 12.062 4.164 1 98.75 55 LEU B CA 1
ATOM 1664 C C . LEU B 1 55 ? 1.335 12.336 4.078 1 98.75 55 LEU B C 1
ATOM 1666 O O . LEU B 1 55 ? 2.137 11.414 3.926 1 98.75 55 LEU B O 1
ATOM 1670 N N . ARG B 1 56 ? 1.644 13.547 4.184 1 98.62 56 ARG B N 1
ATOM 1671 C CA . ARG B 1 56 ? 3.014 14.008 3.975 1 98.62 56 ARG B CA 1
ATOM 1672 C C . ARG B 1 56 ? 3.502 14.828 5.164 1 98.62 56 ARG B C 1
ATOM 1674 O O . ARG B 1 56 ? 2.895 15.836 5.516 1 98.62 56 ARG B O 1
ATOM 1681 N N . PRO B 1 57 ? 4.637 14.383 5.766 1 98.44 57 PRO B N 1
ATOM 1682 C CA . PRO B 1 57 ? 5.164 15.234 6.832 1 98.44 57 PRO B CA 1
ATOM 1683 C C . PRO B 1 57 ? 5.664 16.578 6.32 1 98.44 57 PRO B C 1
ATOM 1685 O O . PRO B 1 57 ? 6.301 16.656 5.266 1 98.44 57 PRO B O 1
ATOM 1688 N N . GLN B 1 58 ? 5.285 17.578 7.004 1 97.88 58 GLN B N 1
ATOM 1689 C CA . GLN B 1 58 ? 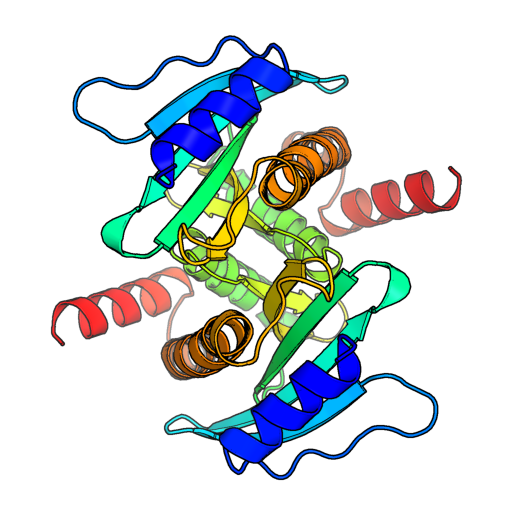5.832 18.906 6.695 1 97.88 58 GLN B CA 1
ATOM 1690 C C . GLN B 1 58 ? 7.301 19 7.09 1 97.88 58 GLN B C 1
ATOM 1692 O O . GLN B 1 58 ? 7.766 18.25 7.961 1 97.88 58 GLN B O 1
ATOM 1697 N N . ASN B 1 59 ? 8.078 19.812 6.387 1 95.38 59 ASN B N 1
ATOM 1698 C CA . ASN B 1 59 ? 9.445 20.188 6.711 1 95.38 59 ASN B CA 1
ATOM 1699 C C . ASN B 1 59 ? 10.375 18.984 6.723 1 95.38 59 ASN B C 1
ATOM 1701 O O . ASN B 1 59 ? 11.266 18.891 7.566 1 95.38 59 ASN B O 1
ATOM 1705 N N . LEU B 1 60 ? 10.008 17.953 5.977 1 96 60 LEU B N 1
ATOM 1706 C CA . LEU B 1 60 ? 10.883 16.812 5.785 1 96 60 LEU B CA 1
ATOM 1707 C C . LEU B 1 60 ? 11.609 16.891 4.449 1 96 60 LEU B C 1
ATOM 1709 O O . LEU B 1 60 ? 11 16.75 3.391 1 96 60 LEU B O 1
ATOM 1713 N N . GLU B 1 61 ? 12.812 17.25 4.5 1 92.75 61 GLU B N 1
ATOM 1714 C CA . GLU B 1 61 ? 13.648 17.344 3.309 1 92.75 61 GLU B CA 1
ATOM 1715 C C . GLU B 1 61 ? 14.625 16.172 3.238 1 92.75 61 GLU B C 1
ATOM 1717 O O . GLU B 1 61 ? 15.398 15.938 4.172 1 92.75 61 GLU B O 1
ATOM 1722 N N . ILE B 1 62 ? 14.586 15.469 2.162 1 97.56 62 ILE B N 1
ATOM 1723 C CA . ILE B 1 62 ? 15.484 14.336 1.976 1 97.56 62 ILE B CA 1
ATOM 1724 C C . ILE B 1 62 ? 16.469 14.641 0.853 1 97.56 62 ILE B C 1
ATOM 1726 O O . ILE B 1 62 ? 16.109 14.641 -0.324 1 97.56 62 ILE B O 1
ATOM 1730 N N . ALA B 1 63 ? 17.719 14.914 1.22 1 96.56 63 ALA B N 1
ATOM 1731 C CA . ALA B 1 63 ? 18.781 15.172 0.248 1 96.56 63 ALA B CA 1
ATOM 1732 C C . ALA B 1 63 ? 19.016 13.953 -0.632 1 96.56 63 ALA B C 1
ATOM 1734 O O . ALA B 1 63 ? 18.75 12.82 -0.223 1 96.56 63 ALA B O 1
ATOM 1735 N N . MET B 1 64 ? 19.516 14.156 -1.781 1 96.81 64 MET B N 1
ATOM 1736 C CA . MET B 1 64 ? 19.766 13.094 -2.75 1 96.81 64 MET B CA 1
ATOM 1737 C C . MET B 1 64 ? 20.609 11.977 -2.141 1 96.81 64 MET B C 1
ATOM 1739 O O . MET B 1 64 ? 20.312 10.797 -2.328 1 96.81 64 MET B O 1
ATOM 1743 N N . GLY B 1 65 ? 21.594 12.352 -1.39 1 97.06 65 GLY B N 1
ATOM 1744 C CA . GLY B 1 65 ? 22.531 11.391 -0.834 1 97.06 65 GLY B CA 1
ATOM 1745 C C . GLY B 1 65 ? 21.922 10.516 0.241 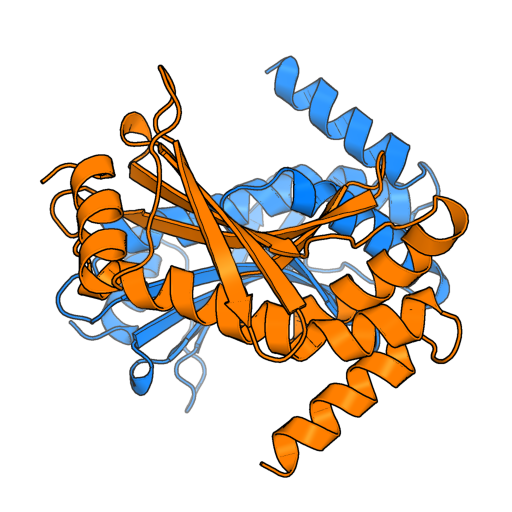1 97.06 65 GLY B C 1
ATOM 1746 O O . GLY B 1 65 ? 22.5 9.492 0.616 1 97.06 65 GLY B O 1
ATOM 1747 N N . LYS B 1 66 ? 20.719 10.844 0.72 1 97.75 66 LYS B N 1
ATOM 1748 C CA . LYS B 1 66 ? 20.078 10.102 1.797 1 97.75 66 LYS B CA 1
ATOM 1749 C C . LYS B 1 66 ? 18.922 9.258 1.267 1 97.75 66 LYS B C 1
ATOM 1751 O O . LYS B 1 66 ? 18.344 8.453 2.002 1 97.75 66 LYS B O 1
ATOM 1756 N N . ARG B 1 67 ? 18.594 9.336 0.035 1 98 67 ARG B N 1
ATOM 1757 C CA . ARG B 1 67 ? 17.375 8.758 -0.512 1 98 67 ARG B CA 1
ATOM 1758 C C . ARG B 1 67 ? 17.438 7.234 -0.512 1 98 67 ARG B C 1
ATOM 1760 O O . ARG B 1 67 ? 16.438 6.562 -0.275 1 98 67 ARG B O 1
ATOM 1767 N N . LEU B 1 68 ? 18.594 6.695 -0.747 1 97.94 68 LEU B N 1
ATOM 1768 C CA . LEU B 1 68 ? 18.719 5.242 -0.723 1 97.94 68 LEU B CA 1
ATOM 1769 C C . LEU B 1 68 ? 18.531 4.703 0.691 1 97.94 68 LEU B C 1
ATOM 1771 O O . LEU B 1 68 ? 17.875 3.672 0.883 1 97.94 68 LEU B O 1
ATOM 1775 N N . ALA B 1 69 ? 19.094 5.379 1.668 1 98.31 69 ALA B N 1
ATOM 1776 C CA . ALA B 1 69 ? 18.906 4.973 3.059 1 98.31 69 ALA B CA 1
ATOM 1777 C C . ALA B 1 69 ? 17.438 5.07 3.467 1 98.31 69 ALA B C 1
ATOM 1779 O O . ALA B 1 69 ? 16.922 4.188 4.156 1 98.31 69 ALA B O 1
ATOM 1780 N N . VAL B 1 70 ? 16.766 6.098 3.039 1 98.62 70 VAL B N 1
ATOM 1781 C CA . VAL B 1 70 ? 15.352 6.281 3.344 1 98.62 70 VAL B CA 1
ATOM 1782 C C . VAL B 1 70 ? 14.531 5.211 2.625 1 98.62 70 VAL B C 1
ATOM 1784 O O . VAL B 1 70 ? 13.594 4.652 3.197 1 98.62 70 VAL B O 1
ATOM 1787 N N . ALA B 1 71 ? 14.945 4.926 1.396 1 98.69 71 ALA B N 1
ATOM 1788 C CA . ALA B 1 71 ? 14.266 3.865 0.654 1 98.69 71 ALA B CA 1
ATOM 1789 C C . ALA B 1 71 ? 14.352 2.535 1.398 1 98.69 71 ALA B C 1
ATOM 1791 O O . ALA B 1 71 ? 13.367 1.799 1.478 1 98.69 71 ALA B O 1
ATOM 1792 N N . GLU B 1 72 ? 15.508 2.232 1.879 1 98.69 72 GLU B N 1
ATOM 1793 C CA . GLU B 1 72 ? 15.648 1.009 2.66 1 98.69 72 GLU B CA 1
ATOM 1794 C C . GLU B 1 72 ? 14.766 1.043 3.904 1 98.69 72 GLU B C 1
ATOM 1796 O O . GLU B 1 72 ? 14.078 0.067 4.211 1 98.69 72 GLU B O 1
ATOM 1801 N N . PHE B 1 73 ? 14.781 2.168 4.648 1 98.75 73 PHE B N 1
ATOM 1802 C CA . PHE B 1 73 ? 13.969 2.338 5.844 1 98.75 73 PHE B CA 1
ATOM 1803 C C . PHE B 1 73 ? 12.492 2.088 5.535 1 98.75 73 PHE B C 1
ATOM 1805 O O . PHE B 1 73 ? 11.836 1.306 6.223 1 98.75 73 PHE B O 1
ATOM 1812 N N . LEU B 1 74 ? 12.008 2.697 4.445 1 98.62 74 LEU B N 1
ATOM 1813 C CA . LEU B 1 74 ? 10.594 2.6 4.09 1 98.62 74 LEU B CA 1
ATOM 1814 C C . LEU B 1 74 ? 10.258 1.196 3.598 1 98.62 74 LEU B C 1
ATOM 1816 O O . LEU B 1 74 ? 9.148 0.708 3.824 1 98.62 74 LEU B O 1
ATOM 1820 N N . THR B 1 75 ? 11.203 0.557 2.906 1 98.69 75 THR B N 1
ATOM 1821 C CA . THR B 1 75 ? 11.016 -0.825 2.48 1 98.69 75 THR B CA 1
ATOM 1822 C C . THR B 1 75 ? 10.812 -1.74 3.686 1 98.69 75 THR B C 1
ATOM 1824 O O . THR B 1 75 ? 9.891 -2.559 3.703 1 98.69 75 THR B O 1
ATOM 1827 N N . ARG B 1 76 ? 11.594 -1.579 4.695 1 98.38 76 ARG B N 1
ATOM 1828 C CA . ARG B 1 76 ? 11.469 -2.361 5.922 1 98.38 76 ARG B CA 1
ATOM 1829 C C . ARG B 1 76 ? 10.164 -2.049 6.641 1 98.38 76 ARG B C 1
ATOM 1831 O O . ARG B 1 76 ? 9.484 -2.955 7.137 1 98.38 76 ARG B O 1
ATOM 1838 N N . ALA B 1 77 ? 9.812 -0.83 6.727 1 98 77 ALA B N 1
ATOM 1839 C CA . ALA B 1 77 ? 8.562 -0.423 7.355 1 98 77 ALA B CA 1
ATOM 1840 C C . ALA B 1 77 ? 7.363 -1.049 6.652 1 98 77 ALA B C 1
ATOM 1842 O O . ALA B 1 77 ? 6.477 -1.606 7.301 1 98 77 ALA B O 1
ATOM 1843 N N . ASN B 1 78 ? 7.367 -0.977 5.301 1 98.12 78 ASN B N 1
ATOM 1844 C CA . ASN B 1 78 ? 6.25 -1.449 4.492 1 98.12 78 ASN B CA 1
ATOM 1845 C C . ASN B 1 78 ? 6.035 -2.951 4.656 1 98.12 78 ASN B C 1
ATOM 1847 O O . ASN B 1 78 ? 4.902 -3.432 4.586 1 98.12 78 ASN B O 1
ATOM 1851 N N . TYR B 1 79 ? 7.008 -3.727 4.844 1 96.62 79 TYR B N 1
ATOM 1852 C CA . TYR B 1 79 ? 6.902 -5.172 4.992 1 96.62 79 TYR B CA 1
ATOM 1853 C C . TYR B 1 79 ? 6.117 -5.535 6.246 1 96.62 79 TYR B C 1
ATOM 1855 O O . TYR B 1 79 ? 5.473 -6.586 6.301 1 96.62 79 TYR B O 1
ATOM 1863 N N . GLY B 1 80 ? 5.887 -4.66 7.141 1 88.81 80 GLY B N 1
ATOM 1864 C CA . GLY B 1 80 ? 5.176 -4.93 8.383 1 88.81 80 GLY B CA 1
ATOM 1865 C C . GLY B 1 80 ? 3.814 -4.27 8.445 1 88.81 80 GLY B C 1
ATOM 1866 O O . GLY B 1 80 ? 3.1 -4.402 9.445 1 88.81 80 GLY B O 1
ATOM 1867 N N . LEU B 1 81 ? 3.477 -3.602 7.465 1 94.69 81 LEU B N 1
ATOM 1868 C CA . LEU B 1 81 ? 2.252 -2.809 7.496 1 94.69 81 LEU B CA 1
ATOM 1869 C C . LEU B 1 81 ? 1.119 -3.527 6.77 1 94.69 81 LEU B C 1
ATOM 1871 O O . LEU B 1 81 ? 1.323 -4.074 5.684 1 94.69 81 LEU B O 1
ATOM 1875 N N . ALA B 1 82 ? -0.014 -3.559 7.367 1 89.06 82 ALA B N 1
ATOM 1876 C CA . ALA B 1 82 ? -1.179 -4.168 6.727 1 89.06 82 ALA B CA 1
ATOM 1877 C C . ALA B 1 82 ? -1.896 -3.168 5.824 1 89.06 82 ALA B C 1
ATOM 1879 O O . ALA B 1 82 ? -1.924 -3.334 4.605 1 89.06 82 ALA B O 1
ATOM 1880 N N . LEU B 1 83 ? -2.312 -2.029 6.398 1 96.06 83 LEU B N 1
ATOM 1881 C CA . LEU B 1 83 ? -3.098 -1.054 5.648 1 96.06 83 LEU B CA 1
ATOM 1882 C C . LEU B 1 83 ? -2.254 0.166 5.293 1 96.06 83 LEU B C 1
ATOM 1884 O O . LEU B 1 83 ? -1.667 0.798 6.176 1 96.06 83 LEU B O 1
ATOM 1888 N N . GLY B 1 84 ? -2.152 0.389 3.928 1 97.75 84 GLY B N 1
ATOM 1889 C CA . GLY B 1 84 ? -1.388 1.52 3.426 1 97.75 84 GLY B CA 1
ATOM 1890 C C . GLY B 1 84 ? 0.083 1.205 3.23 1 97.75 84 GLY B C 1
ATOM 1891 O O . GLY B 1 84 ? 0.514 0.069 3.438 1 97.75 84 GLY B O 1
ATOM 1892 N N . ASN B 1 85 ? 0.804 2.211 2.744 1 98.62 85 ASN B N 1
ATOM 1893 C CA . ASN B 1 85 ? 2.236 2.049 2.52 1 98.62 85 ASN B CA 1
ATOM 1894 C C . ASN B 1 85 ? 2.943 3.398 2.42 1 98.62 85 ASN B C 1
ATOM 1896 O O . ASN B 1 85 ? 2.342 4.391 2.002 1 98.62 85 ASN B O 1
ATOM 1900 N N . PHE B 1 86 ? 4.207 3.352 2.768 1 98.75 86 PHE B N 1
ATOM 1901 C CA . PHE B 1 86 ? 5.082 4.496 2.537 1 98.75 86 PHE B CA 1
ATOM 1902 C C . PHE B 1 86 ? 5.531 4.551 1.082 1 98.75 86 PHE B C 1
ATOM 1904 O O . PHE B 1 86 ? 5.754 3.512 0.456 1 98.75 86 PHE B O 1
ATOM 1911 N N . GLU B 1 87 ? 5.664 5.723 0.6 1 98.56 87 GLU B N 1
ATOM 1912 C CA . GLU B 1 87 ? 6.195 6.004 -0.73 1 98.56 87 GLU B CA 1
ATOM 1913 C C . GLU B 1 87 ? 7.312 7.043 -0.669 1 98.56 87 GLU B C 1
ATOM 1915 O O . GLU B 1 87 ? 7.336 7.883 0.232 1 98.56 87 GLU B O 1
ATOM 1920 N N . LEU B 1 88 ? 8.148 6.965 -1.609 1 98.69 88 LEU B N 1
ATOM 1921 C CA . LEU B 1 88 ? 9.242 7.918 -1.776 1 98.69 88 LEU B CA 1
ATOM 1922 C C . LEU B 1 88 ? 9.453 8.25 -3.25 1 98.69 88 LEU B C 1
ATOM 1924 O O . LEU B 1 88 ? 9.617 7.344 -4.074 1 98.69 88 LEU B O 1
ATOM 1928 N N . ASP B 1 89 ? 9.367 9.477 -3.592 1 98.06 89 ASP B N 1
ATOM 1929 C CA . ASP B 1 89 ? 9.828 9.922 -4.898 1 98.06 89 ASP B CA 1
ATOM 1930 C C . ASP B 1 89 ? 11.352 10.023 -4.934 1 98.06 89 ASP B C 1
ATOM 1932 O O . ASP B 1 89 ? 11.93 10.938 -4.34 1 98.06 89 ASP B O 1
ATOM 1936 N N . MET B 1 90 ? 11.977 9.188 -5.645 1 97.5 90 MET B N 1
ATOM 1937 C CA . MET B 1 90 ? 13.43 9.117 -5.672 1 97.5 90 MET B CA 1
ATOM 1938 C C . MET B 1 90 ? 14.016 10.312 -6.414 1 97.5 90 MET B C 1
ATOM 1940 O O . MET B 1 90 ? 15.219 10.57 -6.336 1 97.5 90 MET B O 1
ATOM 1944 N N . GLU B 1 91 ? 13.125 11.016 -7.117 1 95.94 91 GLU B N 1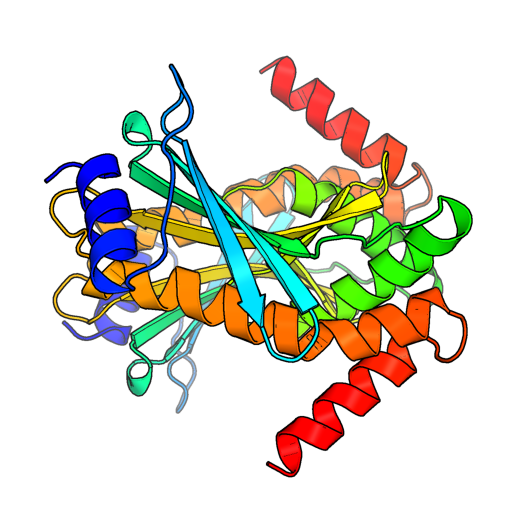
ATOM 1945 C CA . GLU B 1 91 ? 13.609 12.156 -7.879 1 95.94 91 GLU B CA 1
ATOM 1946 C C . GLU B 1 91 ? 13.695 13.406 -7.004 1 95.94 91 GLU B C 1
ATOM 1948 O O . GLU B 1 91 ? 14.695 14.125 -7.035 1 95.94 91 GLU B O 1
ATOM 1953 N N . ASP B 1 92 ? 12.75 13.641 -6.129 1 96.25 92 ASP B N 1
ATOM 1954 C CA . ASP B 1 92 ? 12.773 14.898 -5.387 1 96.25 92 ASP B CA 1
ATOM 1955 C C . ASP B 1 92 ? 12.742 14.648 -3.879 1 96.25 92 ASP B C 1
ATOM 1957 O O . ASP B 1 92 ? 12.805 15.586 -3.086 1 96.25 92 ASP B O 1
ATOM 1961 N N . GLY B 1 93 ? 12.594 13.391 -3.473 1 97.31 93 GLY B N 1
ATOM 1962 C CA . GLY B 1 93 ? 12.711 13.039 -2.068 1 97.31 93 GLY B CA 1
ATOM 1963 C C . GLY B 1 93 ? 11.406 13.172 -1.306 1 97.31 93 GLY B C 1
ATOM 1964 O O . GLY B 1 93 ? 11.391 13.07 -0.078 1 97.31 93 GLY B O 1
ATOM 1965 N N . GLU B 1 94 ? 10.305 13.383 -1.99 1 97.44 94 GLU B N 1
ATOM 1966 C CA . GLU B 1 94 ? 9.008 13.492 -1.329 1 97.44 94 GLU B CA 1
ATOM 1967 C C . GLU B 1 94 ? 8.57 12.148 -0.753 1 97.44 94 GLU B C 1
ATOM 1969 O O . GLU B 1 94 ? 8.609 11.133 -1.445 1 97.44 94 GLU B O 1
ATOM 1974 N N . VAL B 1 95 ? 8.156 12.188 0.535 1 98.12 95 VAL B N 1
ATOM 1975 C CA . VAL B 1 95 ? 7.668 11 1.217 1 98.12 95 VAL B CA 1
ATOM 1976 C C . VAL B 1 95 ? 6.168 11.133 1.482 1 98.12 95 VAL B C 1
ATOM 1978 O O . VAL B 1 95 ? 5.703 12.195 1.919 1 98.12 95 VAL B O 1
ATOM 1981 N N . ASN B 1 96 ? 5.426 10.078 1.169 1 98.12 96 ASN B N 1
ATOM 1982 C CA . ASN B 1 96 ? 4.008 9.969 1.507 1 98.12 96 ASN B CA 1
ATOM 1983 C C . ASN B 1 96 ? 3.701 8.656 2.221 1 98.12 96 ASN B C 1
ATOM 1985 O O . ASN B 1 96 ? 4.422 7.672 2.059 1 98.12 96 ASN B O 1
ATOM 1989 N N . PHE B 1 97 ? 2.793 8.695 3.088 1 98.75 97 PHE B N 1
ATOM 1990 C CA . PHE B 1 97 ? 2.039 7.492 3.408 1 98.75 97 PHE B CA 1
ATOM 1991 C C . PHE B 1 97 ? 0.714 7.465 2.656 1 98.75 97 PHE B C 1
ATOM 1993 O O . PHE B 1 97 ? -0.025 8.453 2.656 1 98.75 97 PHE B O 1
ATOM 2000 N N . LYS B 1 98 ? 0.391 6.379 2.004 1 98.81 98 LYS B N 1
ATOM 2001 C CA . LYS B 1 98 ? -0.782 6.301 1.139 1 98.81 98 LYS B CA 1
ATOM 2002 C C . LYS B 1 98 ? -1.741 5.211 1.608 1 98.81 98 LYS B C 1
ATOM 2004 O O . LYS B 1 98 ? -1.312 4.113 1.969 1 98.81 98 LYS B O 1
ATOM 2009 N N . THR B 1 99 ? -2.988 5.543 1.68 1 98.38 99 THR B N 1
ATOM 2010 C CA . THR B 1 99 ? -4.051 4.551 1.779 1 98.38 99 THR B CA 1
ATOM 2011 C C . THR B 1 99 ? -5.066 4.727 0.655 1 98.38 99 THR B C 1
ATOM 2013 O O . THR B 1 99 ? -5.191 5.816 0.092 1 98.38 99 THR B O 1
ATOM 2016 N N . ILE B 1 100 ? -5.723 3.729 0.252 1 98.19 100 ILE B N 1
ATOM 2017 C CA . ILE B 1 100 ? -6.727 3.791 -0.802 1 98.19 100 ILE B CA 1
ATOM 2018 C C . ILE B 1 100 ? -7.914 2.9 -0.438 1 98.19 100 ILE B C 1
ATOM 2020 O O . ILE B 1 100 ? -7.73 1.809 0.107 1 98.19 100 ILE B O 1
ATOM 2024 N N . LEU B 1 101 ? -9.078 3.373 -0.63 1 98.38 101 LEU B N 1
ATOM 2025 C CA . LEU B 1 101 ? -10.297 2.576 -0.616 1 98.38 101 LEU B CA 1
ATOM 2026 C C . LEU B 1 101 ? -11.016 2.652 -1.963 1 98.38 101 LEU B C 1
ATOM 2028 O O . LEU B 1 101 ? -11.336 3.742 -2.438 1 98.38 101 LEU B O 1
ATOM 2032 N N . GLN B 1 102 ? -11.117 1.557 -2.609 1 98.06 102 GLN B N 1
ATOM 2033 C CA . GLN B 1 102 ? -11.906 1.451 -3.834 1 98.06 102 GLN B CA 1
ATOM 2034 C C . GLN B 1 102 ? -13.242 0.768 -3.572 1 98.06 102 GLN B C 1
ATOM 2036 O O . GLN B 1 102 ? -13.289 -0.4 -3.18 1 98.06 102 GLN B O 1
ATOM 2041 N N . ALA B 1 103 ? -14.312 1.476 -3.717 1 97.81 103 ALA B N 1
ATOM 2042 C CA . ALA B 1 103 ? -15.672 0.99 -3.482 1 97.81 103 ALA B CA 1
ATOM 2043 C C . ALA B 1 103 ? -16.703 1.863 -4.195 1 97.81 103 ALA B C 1
ATOM 2045 O O . ALA B 1 103 ? -16.516 3.076 -4.324 1 97.81 103 ALA B O 1
ATOM 2046 N N . PRO B 1 104 ? -17.75 1.206 -4.699 1 97.56 104 PRO B N 1
ATOM 2047 C CA . PRO B 1 104 ? -18.812 2.031 -5.273 1 97.56 104 PRO B CA 1
ATOM 2048 C C . PRO B 1 104 ? -19.484 2.939 -4.238 1 97.56 104 PRO B C 1
ATOM 2050 O O . PRO B 1 104 ? -19.438 2.646 -3.039 1 97.56 104 PRO B O 1
ATOM 2053 N N . ALA B 1 105 ? -20.047 3.965 -4.746 1 96.88 105 ALA B N 1
ATOM 2054 C CA . ALA B 1 105 ? -20.688 4.949 -3.871 1 96.88 105 ALA B CA 1
ATOM 2055 C C . ALA B 1 105 ? -21.797 4.309 -3.045 1 96.88 105 ALA B C 1
ATOM 2057 O O . ALA B 1 105 ? -22.062 4.738 -1.921 1 96.88 105 ALA B O 1
ATOM 2058 N N . THR B 1 106 ? -22.297 3.244 -3.525 1 95.94 106 THR B N 1
ATOM 2059 C CA . THR B 1 106 ? -23.469 2.625 -2.91 1 95.94 106 THR B CA 1
ATOM 2060 C C . THR B 1 106 ? -23.094 1.967 -1.585 1 95.94 106 THR B C 1
ATOM 2062 O O . THR B 1 106 ? -23.969 1.753 -0.729 1 95.94 106 THR B O 1
ATOM 2065 N N . VAL B 1 107 ? -21.812 1.68 -1.372 1 96.31 107 VAL B N 1
ATOM 2066 C CA . VAL B 1 107 ? -21.453 1.029 -0.119 1 96.31 107 VAL B CA 1
ATOM 2067 C C . VAL B 1 107 ? -20.531 1.944 0.69 1 96.31 107 VAL B C 1
ATOM 2069 O O . VAL B 1 107 ? -20.188 1.63 1.829 1 96.31 107 VAL B O 1
ATOM 2072 N N . LEU B 1 108 ? -20.156 3.008 0.13 1 97.5 108 LEU B N 1
ATOM 2073 C CA . LEU B 1 108 ? -19.219 3.93 0.771 1 97.5 108 LEU B CA 1
ATOM 2074 C C . LEU B 1 108 ? -19.906 4.715 1.884 1 97.5 108 LEU B C 1
ATOM 2076 O O . LEU B 1 108 ? -21.031 5.172 1.716 1 97.5 108 LEU B O 1
ATOM 2080 N N . SER B 1 109 ? -19.297 4.844 2.965 1 97.88 109 SER B N 1
ATOM 2081 C CA . SER B 1 109 ? -19.719 5.656 4.105 1 97.88 109 SER B CA 1
ATOM 2082 C C . SER B 1 109 ? -18.5 6.23 4.84 1 97.88 109 SER B C 1
ATOM 2084 O O . SER B 1 109 ? -17.375 5.801 4.613 1 97.88 109 SER B O 1
ATOM 2086 N N . THR B 1 110 ? -18.766 7.188 5.699 1 98.44 110 THR B N 1
ATOM 2087 C CA . THR B 1 110 ? -17.672 7.73 6.488 1 98.44 110 THR B CA 1
ATOM 2088 C C . THR B 1 110 ? -17.109 6.672 7.438 1 98.44 110 THR B C 1
ATOM 2090 O O . THR B 1 110 ? -15.914 6.656 7.723 1 98.44 110 THR B O 1
ATOM 2093 N N . ALA B 1 111 ? -17.984 5.762 7.91 1 97.69 111 ALA B N 1
ATOM 2094 C CA . ALA B 1 111 ? -17.547 4.691 8.797 1 97.69 111 ALA B CA 1
ATOM 2095 C C . ALA B 1 111 ? -16.578 3.748 8.086 1 97.69 111 ALA B C 1
ATOM 2097 O O . ALA B 1 111 ? -15.609 3.283 8.68 1 97.69 111 ALA B O 1
ATOM 2098 N N . LEU B 1 112 ? -16.828 3.479 6.863 1 97.81 112 LEU B N 1
ATOM 2099 C CA . LEU B 1 112 ? -15.977 2.615 6.059 1 97.81 112 LEU B CA 1
ATOM 2100 C C . LEU B 1 112 ? -14.664 3.318 5.719 1 97.81 112 LEU B C 1
ATOM 2102 O O . LEU B 1 112 ? -13.602 2.695 5.727 1 97.81 112 LEU B O 1
ATOM 2106 N N . LEU B 1 113 ? -14.719 4.613 5.465 1 98.5 113 LEU B N 1
ATOM 2107 C CA . LEU B 1 113 ? -13.594 5.391 4.953 1 98.5 113 LEU B CA 1
ATOM 2108 C C . LEU B 1 113 ? -12.664 5.805 6.086 1 98.5 113 LEU B C 1
ATOM 2110 O O . LEU B 1 113 ? -11.445 5.871 5.902 1 98.5 113 LEU B O 1
ATOM 2114 N N . ARG B 1 114 ? -13.156 6.043 7.238 1 98.56 114 ARG B N 1
ATOM 2115 C CA . ARG B 1 114 ? -12.484 6.66 8.375 1 98.56 114 ARG B CA 1
ATOM 2116 C C . ARG B 1 114 ? -11.227 5.891 8.75 1 98.56 114 ARG B C 1
ATOM 2118 O O . ARG B 1 114 ? -10.164 6.48 8.93 1 98.56 114 ARG B O 1
ATOM 2125 N N . PRO B 1 115 ? -11.281 4.539 8.852 1 97.88 115 PRO B N 1
ATOM 2126 C CA . PRO B 1 115 ? -10.07 3.822 9.258 1 97.88 115 PRO B CA 1
ATOM 2127 C C . PRO B 1 115 ? -8.914 4.016 8.273 1 97.88 115 PRO B C 1
ATOM 2129 O O . PRO B 1 115 ? -7.746 4.012 8.68 1 97.88 115 PRO B O 1
ATOM 2132 N N . TYR B 1 116 ? -9.164 4.215 7.047 1 98.44 116 TYR B N 1
ATOM 2133 C CA . TYR B 1 116 ? -8.133 4.387 6.031 1 98.44 116 TYR B CA 1
ATOM 2134 C C . TYR B 1 116 ? -7.387 5.703 6.227 1 98.44 116 TYR B C 1
ATOM 2136 O O . TYR B 1 116 ? -6.195 5.797 5.926 1 98.44 116 TYR B O 1
ATOM 2144 N N . LEU B 1 117 ? -8.062 6.695 6.672 1 98.81 117 LEU B N 1
ATOM 2145 C CA . LEU B 1 117 ? -7.418 7.973 6.953 1 98.81 117 LEU B CA 1
ATOM 2146 C C . LEU B 1 117 ? -6.668 7.918 8.281 1 98.81 117 LEU B C 1
ATOM 2148 O O . LEU B 1 117 ? -5.492 8.289 8.352 1 98.81 117 LEU B O 1
ATOM 2152 N N . LEU B 1 118 ? -7.277 7.363 9.273 1 98.62 118 LEU B N 1
ATOM 2153 C CA . LEU B 1 118 ? -6.73 7.422 10.625 1 98.62 118 LEU B CA 1
ATOM 2154 C C . LEU B 1 118 ? -5.52 6.504 10.758 1 98.62 118 LEU B C 1
ATOM 2156 O O . LEU B 1 118 ? -4.566 6.824 11.477 1 98.62 118 LEU B O 1
ATOM 2160 N N . VAL B 1 119 ? -5.535 5.352 10.117 1 97.94 119 VAL B N 1
ATOM 2161 C CA . VAL B 1 119 ? -4.383 4.461 10.141 1 97.94 119 VAL B CA 1
ATOM 2162 C C . VAL B 1 119 ? -3.17 5.172 9.539 1 97.94 119 VAL B C 1
ATOM 2164 O O . VAL B 1 119 ? -2.047 5.016 10.031 1 97.94 119 VAL B O 1
ATOM 2167 N N . GLY B 1 120 ? -3.393 5.914 8.453 1 98.5 120 GLY B N 1
ATOM 2168 C CA . GLY B 1 120 ? -2.309 6.676 7.859 1 98.5 120 GLY B CA 1
ATOM 2169 C C . GLY B 1 120 ? -1.706 7.695 8.812 1 98.5 120 GLY B C 1
ATOM 2170 O O . GLY B 1 120 ? -0.482 7.793 8.93 1 98.5 120 GLY B O 1
ATOM 2171 N N . VAL B 1 121 ? -2.564 8.414 9.5 1 98.75 121 VAL B N 1
ATOM 2172 C CA . VAL B 1 121 ? -2.129 9.438 10.453 1 98.75 121 VAL B CA 1
ATOM 2173 C C . VAL B 1 121 ? -1.282 8.797 11.547 1 98.75 121 VAL B C 1
ATOM 2175 O O . VAL B 1 121 ? -0.175 9.258 11.836 1 98.75 121 VAL B O 1
ATOM 2178 N N . GLU B 1 122 ? -1.774 7.707 12.078 1 98.12 122 GLU B N 1
ATOM 2179 C CA . GLU B 1 122 ? -1.094 7.031 13.18 1 98.12 122 GLU B CA 1
ATOM 2180 C C . GLU B 1 122 ? 0.232 6.43 12.727 1 98.12 122 GLU B C 1
ATOM 2182 O O . GLU B 1 122 ? 1.239 6.527 13.43 1 98.12 122 GLU B O 1
ATOM 2187 N N . THR B 1 123 ? 0.221 5.809 11.609 1 98.19 123 THR B N 1
ATOM 2188 C CA . THR B 1 123 ? 1.393 5.094 11.117 1 98.19 123 THR B CA 1
ATOM 2189 C C . THR B 1 123 ? 2.527 6.062 10.805 1 98.19 123 THR B C 1
ATOM 2191 O O . THR B 1 123 ? 3.656 5.875 11.266 1 98.19 123 THR B O 1
ATOM 2194 N N . ILE B 1 124 ? 2.248 7.113 10.055 1 98.44 124 ILE B N 1
ATOM 2195 C CA . ILE B 1 124 ? 3.312 8.039 9.688 1 98.44 124 ILE B CA 1
ATOM 2196 C C . ILE B 1 124 ? 3.842 8.734 10.938 1 98.44 124 ILE B C 1
ATOM 2198 O O . ILE B 1 124 ? 5.051 8.945 11.078 1 98.44 124 ILE B O 1
ATOM 2202 N N . ASN B 1 125 ? 2.918 9.102 11.852 1 98.31 125 ASN B N 1
ATOM 2203 C CA . ASN B 1 125 ? 3.359 9.664 13.125 1 98.31 125 ASN B CA 1
ATOM 2204 C C . ASN B 1 125 ? 4.332 8.727 13.844 1 98.31 125 ASN B C 1
ATOM 2206 O O . ASN B 1 125 ? 5.367 9.172 14.336 1 98.31 125 ASN B O 1
ATOM 2210 N N . HIS B 1 126 ? 4.027 7.488 13.844 1 97.56 126 HIS B N 1
ATOM 2211 C CA . HIS B 1 126 ? 4.793 6.477 14.562 1 97.56 126 HIS B CA 1
ATOM 2212 C C . HIS B 1 126 ? 6.188 6.316 13.969 1 97.56 126 HIS B C 1
ATOM 2214 O O . HIS B 1 126 ? 7.16 6.121 14.703 1 97.56 126 HIS B O 1
ATOM 2220 N N . TYR B 1 127 ? 6.348 6.414 12.727 1 98.06 127 TYR B N 1
ATOM 2221 C CA . TYR B 1 127 ? 7.602 6.082 12.055 1 98.06 127 TYR B CA 1
ATOM 2222 C C . TYR B 1 127 ? 8.477 7.32 11.898 1 98.06 127 TYR B C 1
ATOM 2224 O O . TYR B 1 127 ? 9.672 7.207 11.625 1 98.06 127 TYR B O 1
ATOM 2232 N N . LEU B 1 128 ? 7.941 8.508 12.086 1 98.12 128 LEU B N 1
ATOM 2233 C CA . LEU B 1 128 ? 8.625 9.773 11.82 1 98.12 128 LEU B CA 1
ATOM 2234 C C . LEU B 1 128 ? 9.898 9.883 12.648 1 98.12 128 LEU B C 1
ATOM 2236 O O . LEU B 1 128 ? 10.953 10.25 12.125 1 98.12 128 LEU B O 1
ATOM 2240 N N . PRO B 1 129 ? 9.922 9.508 13.945 1 97.5 129 PRO B N 1
ATOM 2241 C CA . PRO B 1 129 ? 11.164 9.609 14.711 1 97.5 129 PRO B CA 1
ATOM 2242 C C . PRO B 1 129 ? 12.266 8.703 14.156 1 97.5 129 PRO B C 1
ATOM 2244 O O . PRO B 1 129 ? 13.43 9.109 14.109 1 97.5 129 PRO B O 1
ATOM 2247 N N . GLY B 1 130 ? 11.867 7.465 13.805 1 98 130 GLY B N 1
ATOM 2248 C CA . GLY B 1 130 ? 12.844 6.566 13.195 1 98 130 GLY B CA 1
ATOM 2249 C C . GLY B 1 130 ? 13.398 7.09 11.891 1 98 130 GLY B C 1
ATOM 2250 O O . GLY B 1 130 ? 14.602 6.984 11.633 1 98 130 GLY B O 1
ATOM 2251 N N . LEU B 1 131 ? 12.531 7.688 11.07 1 98.31 131 LEU B N 1
ATOM 2252 C CA . LEU B 1 131 ? 12.961 8.281 9.812 1 98.31 131 LEU B CA 1
ATOM 2253 C C . LEU B 1 131 ? 13.945 9.414 10.055 1 98.31 131 LEU B C 1
ATOM 2255 O O . LEU B 1 131 ? 14.969 9.516 9.375 1 98.31 131 LEU B O 1
ATOM 2259 N N . ASN B 1 132 ? 13.672 10.203 11.031 1 97.62 132 ASN B N 1
ATOM 2260 C CA . ASN B 1 132 ? 14.539 11.32 11.375 1 97.62 132 ASN B CA 1
ATOM 2261 C C . ASN B 1 132 ? 15.914 10.844 11.836 1 97.62 132 ASN B C 1
ATOM 2263 O O . ASN B 1 132 ? 16.938 11.469 11.531 1 97.62 132 ASN B O 1
ATOM 2267 N N . ARG B 1 133 ? 15.922 9.742 12.547 1 97.81 133 ARG B N 1
ATOM 2268 C CA . ARG B 1 133 ? 17.203 9.203 13 1 97.81 133 ARG B CA 1
ATOM 2269 C C . ARG B 1 133 ? 18.031 8.688 11.828 1 97.81 133 ARG B C 1
ATOM 2271 O O . ARG B 1 133 ? 19.25 8.781 11.844 1 97.81 133 ARG B O 1
ATOM 2278 N N . VAL B 1 134 ? 17.391 8.148 10.859 1 98.31 134 VAL B N 1
ATOM 2279 C CA . VAL B 1 134 ? 18.078 7.715 9.648 1 98.31 134 VAL B CA 1
ATOM 2280 C C . VAL B 1 134 ? 18.609 8.922 8.891 1 98.31 134 VAL B C 1
ATOM 2282 O O . VAL B 1 134 ? 19.766 8.938 8.469 1 98.31 134 VAL B O 1
ATOM 2285 N N . LEU B 1 135 ? 17.844 9.977 8.789 1 97.62 135 LEU B N 1
ATOM 2286 C CA . LEU B 1 135 ? 18.188 11.18 8.031 1 97.62 135 LEU B CA 1
ATOM 2287 C C . LEU B 1 135 ? 19.344 11.914 8.68 1 97.62 135 LEU B C 1
ATOM 2289 O O . LEU B 1 135 ? 20.188 12.484 7.984 1 97.62 135 LEU B O 1
ATOM 2293 N N . SER B 1 136 ? 19.422 11.859 9.961 1 96.19 136 SER B N 1
ATOM 2294 C CA . SER B 1 136 ? 20.484 12.555 10.688 1 96.19 136 SER B CA 1
ATOM 2295 C C . SER B 1 136 ? 21.766 11.719 10.742 1 96.19 136 SER B C 1
ATOM 2297 O O . SER B 1 136 ? 22.812 12.211 11.164 1 96.19 136 SER B O 1
ATOM 2299 N N . GLY B 1 137 ? 21.641 10.5 10.336 1 95.44 137 GLY B N 1
ATOM 2300 C CA . GLY B 1 137 ? 22.797 9.617 10.359 1 95.44 137 GLY B CA 1
ATOM 2301 C C . GLY B 1 137 ? 23.031 8.961 11.703 1 95.44 137 GLY B C 1
ATOM 2302 O O . GLY B 1 137 ? 24.016 8.242 11.898 1 95.44 137 GLY B O 1
ATOM 2303 N N . GLN B 1 138 ? 22.094 9.094 12.594 1 96.25 138 GLN B N 1
ATOM 2304 C CA . GLN B 1 138 ? 22.219 8.539 13.938 1 96.25 138 GLN B CA 1
ATOM 2305 C C . GLN B 1 138 ? 22.016 7.023 13.922 1 96.25 138 GLN B C 1
ATOM 2307 O O . GLN B 1 138 ? 22.578 6.316 14.766 1 96.25 138 GLN B O 1
ATOM 2312 N N . GLU B 1 139 ? 21.219 6.574 13.062 1 97.5 139 GLU B N 1
ATOM 2313 C CA . GLU B 1 139 ? 20.906 5.148 12.977 1 97.5 139 GLU B CA 1
ATOM 2314 C C . GLU B 1 139 ? 20.859 4.68 11.531 1 97.5 139 GLU B C 1
ATOM 2316 O O . GLU B 1 139 ? 20.5 5.449 10.633 1 97.5 139 GLU B O 1
ATOM 2321 N N . THR B 1 140 ? 21.188 3.436 11.375 1 98.19 140 THR B N 1
ATOM 2322 C CA . THR B 1 140 ? 20.938 2.795 10.086 1 98.19 140 THR B CA 1
ATOM 2323 C C . THR B 1 140 ? 19.453 2.514 9.906 1 98.19 140 THR B C 1
ATOM 2325 O O . THR B 1 140 ? 18.688 2.479 10.883 1 98.19 140 THR B O 1
ATOM 2328 N N . PRO B 1 141 ? 19.031 2.328 8.688 1 98.44 141 PRO B N 1
ATOM 2329 C CA . PRO B 1 141 ? 17.625 1.977 8.461 1 98.44 141 PRO B CA 1
ATOM 2330 C C . PRO B 1 141 ? 17.188 0.754 9.266 1 98.44 141 PRO B C 1
ATOM 2332 O O . PRO B 1 141 ? 16.141 0.781 9.906 1 98.44 141 PRO B O 1
ATOM 2335 N N . ALA B 1 142 ? 17.969 -0.273 9.266 1 97.75 142 ALA B N 1
ATOM 2336 C CA . ALA B 1 142 ? 17.625 -1.509 9.969 1 97.75 142 ALA B CA 1
ATOM 2337 C C . ALA B 1 142 ? 17.516 -1.269 11.469 1 97.75 142 ALA B C 1
ATOM 2339 O O . ALA B 1 142 ? 16.562 -1.731 12.109 1 97.75 142 ALA B O 1
ATOM 2340 N N . ALA B 1 143 ? 18.422 -0.545 12.055 1 97.88 143 ALA B N 1
ATOM 2341 C CA . ALA B 1 143 ? 18.422 -0.255 13.484 1 97.88 143 ALA B CA 1
ATOM 2342 C C . ALA B 1 143 ? 17.234 0.61 13.867 1 97.88 143 ALA B C 1
ATOM 2344 O O . ALA B 1 143 ? 16.609 0.398 14.914 1 97.88 143 ALA B O 1
ATOM 2345 N N . ALA B 1 144 ? 16.906 1.573 13.023 1 98.19 144 ALA B N 1
ATOM 2346 C CA . ALA B 1 144 ? 15.789 2.469 13.289 1 98.19 144 ALA B CA 1
ATOM 2347 C C . ALA B 1 144 ? 14.469 1.703 13.32 1 98.19 144 ALA B C 1
ATOM 2349 O O . ALA B 1 144 ? 13.625 1.94 14.18 1 98.19 144 ALA B O 1
ATOM 2350 N N . ILE B 1 145 ? 14.289 0.745 12.383 1 97.75 145 ILE B N 1
ATOM 2351 C CA . ILE B 1 145 ? 13.07 -0.049 12.312 1 97.75 145 ILE B CA 1
ATOM 2352 C C . ILE B 1 145 ? 12.984 -0.975 13.531 1 97.75 145 ILE B C 1
ATOM 2354 O O . ILE B 1 145 ? 11.922 -1.119 14.133 1 97.75 145 ILE B O 1
ATOM 2358 N N . LYS B 1 146 ? 14.039 -1.611 13.859 1 95.31 146 LYS B N 1
ATOM 2359 C CA . LYS B 1 146 ? 14.07 -2.484 15.023 1 95.31 146 LYS B CA 1
ATOM 2360 C C . LYS B 1 146 ? 13.703 -1.722 16.297 1 95.31 146 LYS B C 1
ATOM 2362 O O . LYS B 1 146 ? 12.969 -2.234 17.141 1 95.31 146 LYS B O 1
ATOM 2367 N N . ALA B 1 147 ? 14.188 -0.51 16.406 1 94.25 147 ALA B N 1
ATOM 2368 C CA . ALA B 1 147 ? 13.906 0.325 17.578 1 94.25 147 ALA B CA 1
ATOM 2369 C C . ALA B 1 147 ? 12.422 0.649 17.672 1 94.25 147 ALA B C 1
ATOM 2371 O O . ALA B 1 147 ? 11.875 0.753 18.781 1 94.25 147 ALA B O 1
ATOM 2372 N N . LEU B 1 148 ? 11.742 0.848 16.547 1 91.56 148 LEU B N 1
ATOM 2373 C CA . LEU B 1 148 ? 10.312 1.156 16.516 1 91.56 148 LEU B CA 1
ATOM 2374 C C . LEU B 1 148 ? 9.492 -0.06 16.922 1 91.56 148 LEU B C 1
ATOM 2376 O O . LEU B 1 148 ? 8.391 0.084 17.469 1 91.56 148 LEU B O 1
ATOM 2380 N N . GLU B 1 149 ? 9.93 -1.243 16.5 1 82.06 149 GLU B N 1
ATOM 2381 C CA . GLU B 1 149 ? 9.219 -2.479 16.812 1 82.06 149 GLU B CA 1
ATOM 2382 C C . GLU B 1 149 ? 9.328 -2.809 18.312 1 82.06 149 GLU B C 1
ATOM 2384 O O . GLU B 1 149 ? 8.406 -3.389 18.891 1 82.06 149 GLU B O 1
ATOM 2389 N N . ILE B 1 150 ? 10.43 -2.557 18.875 1 72.19 150 ILE B N 1
ATOM 2390 C CA . ILE B 1 150 ? 10.633 -2.791 20.297 1 72.19 150 ILE B CA 1
ATOM 2391 C C . ILE B 1 150 ? 9.75 -1.845 21.109 1 72.19 150 ILE B C 1
ATOM 2393 O O . ILE B 1 150 ? 9.148 -2.248 22.109 1 72.19 150 ILE B O 1
ATOM 2397 N N . VAL B 1 151 ? 9.648 -0.672 20.766 1 58.41 151 VAL B N 1
ATOM 2398 C CA . VAL B 1 151 ? 8.844 0.295 21.5 1 58.41 151 VAL B CA 1
ATOM 2399 C C . VAL B 1 151 ? 7.363 -0.086 21.391 1 58.41 151 VAL B C 1
ATOM 2401 O O . VAL B 1 151 ? 6.613 0.049 22.359 1 58.41 151 VAL B O 1
ATOM 2404 N N . THR B 1 152 ? 6.902 -0.553 20.281 1 54.25 152 THR B N 1
ATOM 2405 C CA . THR B 1 152 ? 5.5 -0.918 20.141 1 54.25 152 THR B CA 1
ATOM 2406 C C . THR B 1 152 ? 5.199 -2.221 20.875 1 54.25 152 THR B C 1
ATOM 2408 O O . THR B 1 152 ? 4.055 -2.482 21.25 1 54.25 152 THR B O 1
ATOM 2411 N N . ALA B 1 153 ? 6.141 -3.252 20.953 1 49.12 153 ALA B N 1
ATOM 2412 C CA . ALA B 1 153 ? 5.91 -4.469 21.719 1 49.12 153 ALA B CA 1
ATOM 2413 C C . ALA B 1 153 ? 5.754 -4.152 23.203 1 49.12 153 ALA B C 1
ATOM 2415 O O . ALA B 1 153 ? 5.227 -4.965 23.969 1 49.12 153 ALA B O 1
ATOM 2416 N N . VAL B 1 154 ? 6.312 -3.055 23.672 1 35.06 154 VAL B N 1
ATOM 2417 C CA . VAL B 1 154 ? 6.242 -2.719 25.094 1 35.06 154 VAL B CA 1
ATOM 2418 C C . VAL B 1 154 ? 4.965 -1.931 25.375 1 35.06 154 VAL B C 1
ATOM 2420 O O . VAL B 1 154 ? 4.598 -1.722 26.531 1 35.06 154 VAL B O 1
ATOM 2423 N N . HIS B 1 155 ? 4.305 -1.337 24.344 1 32.34 155 HIS B N 1
ATOM 2424 C CA . HIS B 1 155 ? 3.082 -0.656 24.766 1 32.34 155 HIS B CA 1
ATOM 2425 C C . HIS B 1 155 ? 1.855 -1.524 24.5 1 32.34 155 HIS B C 1
ATOM 2427 O O . HIS B 1 155 ? 1.733 -2.141 23.453 1 32.34 155 HIS B O 1
#